Protein AF-Q5ARN6-F1 (afdb_monomer_lite)

pLDDT: mean 75.36, std 13.25, range [34.59, 94.38]

Radius of gyration: 20.95 Å; chains: 1; bounding box: 54×38×60 Å

InterPro domains:
  IPR001155 NADH:flavin oxidoreductase/NADH oxidase, N-terminal [PF00724] (21-91)
  IPR013785 Aldolase-type TIM barrel [G3DSA:3.20.20.70] (7-89)
  IPR013785 Aldolase-type TIM barrel [G3DSA:3.20.20.70] (90-198)
  IPR044152 NADPH dehydrogenase YqjM-like [PTHR43303] (7-91)

Foldseek 3Di:
DLDPDDPLAQQDVVSVHDQQPQEACPQDALDPSGHRHHHDDPVNVVVVVVVVVVVVVVCVVVVPPDDDDPCDLQPHNVLCPDPVRHDDDDDDAEDEFDDDNNHPVRVVVQDAAALSRLVVQLVVCVVCPNSHQTEYEHRDAQELCSVVVSVVSPHRYYDYDPRCVVPVCSVLSHCVRVVHDDDDDPVCCCVRVNPPPDD

Secondary structure (DSSP, 8-state):
------TT----GGGT--GGG--BSSS--SSTTS--PPBPPHHHHHHHHHHHHHHHHHHHHTT-S-------TTSHHHHTTSTTT-------SEEEE----S-HHHHTT----TTTTHHHHHHHHHHHTTSSEEEEES---S-SHHHHHHHHTT-SEEE--HHHHH-TTHHHHHHHHHT------HHHHHHHH-TT---

Sequence (199 aa):
MAPLLERTVTAEKANGGWPDKVYAPSALAYNQAYLVSPAMTVQQIRDFKQAFDDAALRSVKAGLDLVEIHAAHGYLLHQFLSPVSNSQADEVDFLDVSSGGIRAKQETSIKSGDGYRAPFALEIKRAVGNVLLVCMVGGVKKTGEIAERFLQQGLDVVMCGRWFQKNPGLVYQFADELGVKINMSTQYGRAFQGGRNRR

Structure (mmCIF, N/CA/C/O backbone):
data_AF-Q5ARN6-F1
#
_entry.id   AF-Q5ARN6-F1
#
loop_
_atom_site.group_PDB
_atom_site.id
_atom_site.type_symbol
_atom_site.label_atom_id
_atom_site.label_alt_id
_atom_site.label_comp_id
_atom_site.label_asym_id
_atom_site.label_entity_id
_atom_site.label_seq_id
_atom_site.pdbx_PDB_ins_code
_atom_site.Cartn_x
_atom_site.Cartn_y
_atom_site.Cartn_z
_atom_site.occupancy
_atom_site.B_iso_or_equiv
_atom_site.auth_seq_id
_atom_site.auth_comp_id
_atom_site.auth_asym_id
_atom_site.auth_atom_id
_atom_site.pdbx_PDB_model_num
ATOM 1 N N . MET A 1 1 ? 27.386 -14.036 7.716 1.00 34.59 1 MET A N 1
ATOM 2 C CA . MET A 1 1 ? 26.746 -12.703 7.736 1.00 34.59 1 MET A CA 1
ATOM 3 C C . MET A 1 1 ? 26.719 -12.188 6.311 1.00 34.59 1 MET A C 1
ATOM 5 O O . MET A 1 1 ? 27.791 -12.051 5.740 1.00 34.59 1 MET A O 1
ATOM 9 N N . ALA A 1 2 ? 25.545 -11.959 5.720 1.00 35.38 2 ALA A N 1
ATOM 10 C CA . ALA A 1 2 ? 25.479 -11.208 4.467 1.00 35.38 2 ALA A CA 1
ATOM 11 C C . ALA A 1 2 ? 25.860 -9.747 4.779 1.00 35.38 2 ALA A C 1
ATOM 13 O O . ALA A 1 2 ? 25.297 -9.191 5.728 1.00 35.38 2 ALA A O 1
ATOM 14 N N . PRO A 1 3 ? 26.840 -9.145 4.084 1.00 42.69 3 PRO A N 1
ATOM 15 C CA . PRO A 1 3 ? 27.222 -7.764 4.343 1.00 42.69 3 PRO A CA 1
ATOM 16 C C . PRO A 1 3 ? 26.031 -6.851 4.038 1.00 42.69 3 PRO A C 1
ATOM 18 O O . PRO A 1 3 ? 25.360 -7.012 3.018 1.00 42.69 3 PRO A O 1
ATOM 21 N N . LEU A 1 4 ? 25.753 -5.906 4.938 1.00 42.50 4 LEU A N 1
ATOM 22 C CA . LEU A 1 4 ? 24.806 -4.823 4.688 1.00 42.50 4 LEU A CA 1
ATOM 23 C C . LEU A 1 4 ? 25.392 -3.960 3.568 1.00 42.50 4 LEU A C 1
ATOM 25 O O . LEU A 1 4 ? 26.223 -3.090 3.815 1.00 42.50 4 LEU A O 1
ATOM 29 N N . LEU A 1 5 ? 25.010 -4.261 2.329 1.00 49.69 5 LEU A N 1
ATOM 30 C CA . LEU A 1 5 ? 25.335 -3.432 1.180 1.00 49.69 5 LEU A CA 1
ATOM 31 C C . LEU A 1 5 ? 24.747 -2.032 1.402 1.00 49.69 5 LEU A C 1
ATOM 33 O O . LEU A 1 5 ? 23.627 -1.883 1.900 1.00 49.69 5 LEU A O 1
ATOM 37 N N . GLU A 1 6 ? 25.510 -1.003 1.039 1.00 51.81 6 GLU A N 1
ATOM 38 C CA . GLU A 1 6 ? 24.995 0.361 0.956 1.00 51.81 6 GLU A CA 1
ATOM 39 C C . GLU A 1 6 ? 23.743 0.360 0.057 1.00 51.81 6 GLU A C 1
ATOM 41 O O . GLU A 1 6 ? 23.675 -0.402 -0.910 1.00 51.81 6 GLU A O 1
ATOM 46 N N . ARG A 1 7 ? 22.744 1.209 0.344 1.00 51.75 7 ARG A N 1
ATOM 47 C CA . ARG A 1 7 ? 21.443 1.279 -0.373 1.00 51.75 7 ARG A CA 1
ATOM 48 C C . ARG A 1 7 ? 21.547 1.492 -1.898 1.00 51.75 7 ARG A C 1
ATOM 50 O O . ARG A 1 7 ? 20.535 1.488 -2.596 1.00 51.75 7 ARG A O 1
ATOM 57 N N . THR A 1 8 ? 22.754 1.727 -2.387 1.00 55.34 8 THR A N 1
ATOM 58 C CA . THR A 1 8 ? 23.154 2.061 -3.752 1.00 55.34 8 THR A CA 1
ATOM 59 C C . THR A 1 8 ? 23.878 0.931 -4.483 1.00 55.34 8 THR A C 1
ATOM 61 O O . THR A 1 8 ? 24.096 1.062 -5.683 1.00 55.34 8 THR A O 1
ATOM 64 N N . VAL A 1 9 ? 24.241 -0.170 -3.815 1.00 62.97 9 VAL A N 1
ATOM 65 C CA . VAL A 1 9 ? 25.017 -1.251 -4.443 1.00 62.97 9 VAL A CA 1
ATOM 66 C C . VAL A 1 9 ? 24.081 -2.316 -5.005 1.00 62.97 9 VAL A C 1
ATOM 68 O O . VAL A 1 9 ? 23.303 -2.934 -4.278 1.00 62.97 9 VAL A O 1
ATOM 71 N N . THR A 1 10 ? 24.172 -2.555 -6.314 1.00 68.94 10 THR A N 1
ATOM 72 C CA . THR A 1 10 ? 23.456 -3.661 -6.960 1.00 68.94 10 THR A CA 1
ATOM 73 C C . THR A 1 10 ? 24.137 -4.982 -6.599 1.00 68.94 10 THR A C 1
ATOM 75 O O . THR A 1 10 ? 25.360 -5.091 -6.655 1.00 68.94 10 THR A O 1
ATOM 78 N N . ALA A 1 11 ? 23.363 -6.005 -6.233 1.00 73.12 11 ALA A N 1
ATOM 79 C CA . ALA A 1 11 ? 23.923 -7.321 -5.948 1.00 73.12 11 ALA A CA 1
ATOM 80 C C . ALA A 1 11 ? 24.453 -7.968 -7.241 1.00 73.12 11 ALA A C 1
ATOM 82 O O . ALA A 1 11 ? 23.688 -8.389 -8.110 1.00 73.12 11 ALA A O 1
ATOM 83 N N . GLU A 1 12 ? 25.774 -8.051 -7.362 1.00 77.50 12 GLU A N 1
ATOM 84 C CA . GLU A 1 12 ? 26.444 -8.770 -8.446 1.00 77.50 12 GLU A CA 1
ATOM 85 C C . GLU A 1 12 ? 26.390 -10.291 -8.241 1.00 77.50 12 GLU A C 1
ATOM 87 O O . GLU A 1 12 ? 26.148 -10.779 -7.132 1.00 77.50 12 GLU A O 1
ATOM 92 N N . LYS A 1 13 ? 26.688 -11.063 -9.297 1.00 81.25 13 LYS A N 1
ATOM 93 C CA . LYS A 1 13 ? 26.747 -12.537 -9.229 1.00 81.25 13 LYS A CA 1
ATOM 94 C C . LYS A 1 13 ? 27.680 -13.042 -8.127 1.00 81.25 13 LYS A C 1
ATOM 96 O O . LYS A 1 13 ? 27.337 -14.000 -7.442 1.00 81.25 13 LYS A O 1
ATOM 101 N N . ALA A 1 14 ? 28.821 -12.376 -7.930 1.00 79.94 14 ALA A N 1
ATOM 102 C CA . ALA A 1 14 ? 29.794 -12.714 -6.888 1.00 79.94 14 ALA A CA 1
ATOM 103 C C . ALA A 1 14 ? 29.202 -12.643 -5.466 1.00 79.94 14 ALA A C 1
ATOM 105 O O . ALA A 1 14 ? 29.664 -13.341 -4.570 1.00 79.94 14 ALA A O 1
ATOM 106 N N . ASN A 1 15 ? 28.137 -11.855 -5.285 1.00 78.19 15 ASN A N 1
ATOM 107 C CA . ASN A 1 15 ? 27.431 -11.663 -4.020 1.00 78.19 15 ASN A CA 1
ATOM 108 C C . ASN A 1 15 ? 26.081 -12.407 -3.980 1.00 78.19 15 ASN A C 1
ATOM 110 O O . ASN A 1 15 ? 25.219 -12.080 -3.168 1.00 78.19 15 ASN A O 1
ATOM 114 N N . GLY A 1 16 ? 25.866 -13.381 -4.873 1.00 79.31 16 GLY A N 1
ATOM 115 C CA . GLY A 1 16 ? 24.619 -14.150 -4.968 1.00 79.31 16 GLY A CA 1
ATOM 116 C C . GLY A 1 16 ? 23.460 -13.413 -5.651 1.00 79.31 16 GLY A C 1
ATOM 117 O O . GLY A 1 16 ? 22.344 -13.929 -5.671 1.00 79.31 16 GLY A O 1
ATOM 118 N N . GLY A 1 17 ? 23.706 -12.229 -6.220 1.00 79.00 17 GLY A N 1
ATOM 119 C CA . GLY A 1 17 ? 22.717 -11.473 -6.984 1.00 79.00 17 GLY A CA 1
ATOM 120 C C . GLY A 1 17 ? 22.500 -12.028 -8.391 1.00 79.00 17 GLY A C 1
ATOM 121 O O . GLY A 1 17 ? 23.318 -12.786 -8.917 1.00 79.00 17 GLY A O 1
ATOM 122 N N . TRP A 1 18 ? 21.367 -11.684 -9.008 1.00 82.75 18 TRP A N 1
ATOM 123 C CA . TRP A 1 18 ? 20.944 -12.237 -10.304 1.00 82.75 18 TRP A CA 1
ATOM 124 C C . TRP A 1 18 ? 20.829 -11.147 -11.383 1.00 82.75 18 TRP A C 1
ATOM 126 O O . TRP A 1 18 ? 19.759 -10.989 -11.969 1.00 82.75 18 TRP A O 1
ATOM 136 N N . PRO A 1 19 ? 21.898 -10.383 -11.667 1.00 79.25 19 PRO A N 1
ATOM 137 C CA . PRO A 1 19 ? 21.818 -9.173 -12.490 1.00 79.25 19 PRO A CA 1
ATOM 138 C C . PRO A 1 19 ? 21.282 -9.418 -13.911 1.00 79.25 19 PRO A C 1
ATOM 140 O O . PRO A 1 19 ? 20.568 -8.577 -14.442 1.00 79.25 19 PRO A O 1
ATOM 143 N N . ASP A 1 20 ? 21.527 -10.599 -14.486 1.00 80.88 20 ASP A N 1
ATOM 144 C CA . ASP A 1 20 ? 21.055 -10.955 -15.836 1.00 80.88 20 ASP A CA 1
ATOM 145 C C . ASP A 1 20 ? 19.601 -11.467 -15.865 1.00 80.88 20 ASP A C 1
ATOM 147 O O . ASP A 1 20 ? 19.066 -11.777 -16.930 1.00 80.88 20 ASP A O 1
ATOM 151 N N . LYS A 1 21 ? 18.971 -11.618 -14.693 1.00 82.19 21 LYS A N 1
ATOM 152 C CA . LYS A 1 21 ? 17.582 -12.078 -14.524 1.00 82.19 21 LYS A CA 1
ATOM 153 C C . LYS A 1 21 ? 16.688 -11.011 -13.888 1.00 82.19 21 LYS A C 1
ATOM 155 O O . LYS A 1 21 ? 15.578 -11.316 -13.458 1.00 82.19 21 LYS A O 1
ATOM 160 N N . VAL A 1 22 ? 17.173 -9.774 -13.814 1.00 84.44 22 VAL A N 1
ATOM 161 C CA . VAL A 1 22 ? 16.368 -8.605 -13.462 1.00 84.44 22 VAL A CA 1
ATOM 162 C C . VAL A 1 22 ? 15.990 -7.924 -14.765 1.00 84.44 22 VAL A C 1
ATOM 164 O O . VAL A 1 22 ? 16.857 -7.401 -15.455 1.00 84.44 22 VAL A O 1
ATOM 167 N N . TYR A 1 23 ? 14.711 -7.967 -15.121 1.00 83.31 23 TYR A N 1
ATOM 168 C CA . TYR A 1 23 ? 14.224 -7.423 -16.385 1.00 83.31 23 TYR A CA 1
ATOM 169 C C . TYR A 1 23 ? 13.490 -6.094 -16.194 1.00 83.31 23 TYR A C 1
ATOM 171 O O . TYR A 1 23 ? 12.945 -5.818 -15.125 1.00 83.31 23 TYR A O 1
ATOM 179 N N . ALA A 1 24 ? 13.450 -5.300 -17.261 1.00 78.50 24 ALA A N 1
ATOM 180 C CA . ALA A 1 24 ? 12.711 -4.044 -17.354 1.00 78.50 24 ALA A CA 1
ATOM 181 C C . ALA A 1 24 ? 11.979 -3.955 -18.712 1.00 78.50 24 ALA A C 1
ATOM 183 O O . ALA A 1 24 ? 12.302 -4.712 -19.629 1.00 78.50 24 ALA A O 1
ATOM 184 N N . PRO A 1 25 ? 11.027 -3.027 -18.916 1.00 68.56 25 PRO A N 1
ATOM 185 C CA . PRO A 1 25 ? 10.422 -2.789 -20.230 1.00 68.56 25 PRO A CA 1
ATOM 186 C C . PRO A 1 25 ? 11.425 -2.261 -21.263 1.00 68.56 25 PRO A C 1
ATOM 188 O O . PRO A 1 25 ? 11.206 -2.362 -22.465 1.00 68.56 25 PRO A O 1
ATOM 191 N N . SER A 1 26 ? 12.524 -1.657 -20.810 1.00 74.75 26 SER A N 1
ATOM 192 C CA . SER A 1 26 ? 13.570 -1.080 -21.656 1.00 74.75 26 SER A CA 1
ATOM 193 C C . SER A 1 26 ? 14.928 -1.173 -20.969 1.00 74.75 26 SER A C 1
ATOM 195 O O . SER A 1 26 ? 15.006 -1.123 -19.743 1.00 74.75 26 SER A O 1
ATOM 197 N N . ALA A 1 27 ? 16.002 -1.249 -21.758 1.00 82.12 27 ALA A N 1
ATOM 198 C CA . ALA A 1 27 ? 17.379 -1.332 -21.266 1.00 82.12 27 ALA A CA 1
ATOM 199 C C . ALA A 1 27 ? 17.908 0.033 -20.787 1.00 82.12 27 ALA A C 1
ATOM 201 O O . ALA A 1 27 ? 18.850 0.594 -21.345 1.00 82.12 27 ALA A O 1
ATOM 202 N N . LEU A 1 28 ? 17.272 0.592 -19.755 1.00 74.94 28 LEU A N 1
ATOM 203 C CA . LEU A 1 28 ? 17.630 1.869 -19.143 1.00 74.94 28 LEU A CA 1
ATOM 204 C C . LEU A 1 28 ? 17.895 1.673 -17.650 1.00 74.94 28 LEU A C 1
ATOM 206 O O . LEU A 1 28 ? 17.064 1.131 -16.928 1.00 74.94 28 LEU A O 1
ATOM 210 N N . ALA A 1 29 ? 19.043 2.153 -17.171 1.00 78.62 29 ALA A N 1
ATOM 211 C CA . ALA A 1 29 ? 19.357 2.136 -15.746 1.00 78.62 29 ALA A CA 1
ATOM 212 C C . ALA A 1 29 ? 18.556 3.197 -14.966 1.00 78.62 29 ALA A C 1
ATOM 214 O O . ALA A 1 29 ? 18.301 4.301 -15.462 1.00 78.62 29 ALA A O 1
ATOM 215 N N . TYR A 1 30 ? 18.231 2.883 -13.707 1.00 71.56 30 TYR A N 1
ATOM 216 C CA . TYR A 1 30 ? 17.578 3.801 -12.761 1.00 71.56 30 TYR A CA 1
ATOM 217 C C . TYR A 1 30 ? 18.414 5.073 -12.512 1.00 71.56 30 TYR A C 1
ATOM 219 O O . TYR A 1 30 ? 17.894 6.194 -12.513 1.00 71.56 30 TYR A O 1
ATOM 227 N N . ASN A 1 31 ? 19.726 4.901 -12.322 1.00 76.19 31 ASN A N 1
ATOM 228 C CA . ASN A 1 31 ? 20.742 5.952 -12.243 1.00 76.19 31 ASN A CA 1
ATOM 229 C C . ASN A 1 31 ? 22.132 5.365 -12.597 1.00 76.19 31 ASN A C 1
ATOM 231 O O . ASN A 1 31 ? 22.227 4.193 -12.948 1.00 76.19 31 ASN A O 1
ATOM 235 N N . GLN A 1 32 ? 23.204 6.161 -12.500 1.00 76.81 32 GLN A N 1
ATOM 236 C CA . GLN A 1 32 ? 24.570 5.744 -12.871 1.00 76.81 32 GLN A CA 1
ATOM 237 C C . GLN A 1 32 ? 25.175 4.634 -11.989 1.00 76.81 32 GLN A C 1
ATOM 239 O O . GLN A 1 32 ? 26.113 3.976 -12.420 1.00 76.81 32 GLN A O 1
ATOM 244 N N . ALA A 1 33 ? 24.661 4.429 -10.775 1.00 75.12 33 ALA A N 1
ATOM 245 C CA . ALA A 1 33 ? 25.126 3.403 -9.840 1.00 75.12 33 ALA A CA 1
ATOM 246 C C . ALA A 1 33 ? 24.393 2.054 -9.996 1.00 75.12 33 ALA A C 1
ATOM 248 O O . ALA A 1 33 ? 24.775 1.071 -9.365 1.00 75.12 33 ALA A O 1
ATOM 249 N N . TYR A 1 34 ? 23.331 1.995 -10.808 1.00 73.75 34 TYR A N 1
ATOM 250 C CA . TYR A 1 34 ? 22.529 0.786 -11.013 1.00 73.75 34 TYR A CA 1
ATOM 251 C C . TYR A 1 34 ? 22.892 0.103 -12.331 1.00 73.75 34 TYR A C 1
ATOM 253 O O . TYR A 1 34 ? 23.174 0.763 -13.332 1.00 73.75 34 TYR A O 1
ATOM 261 N N . LEU A 1 35 ? 22.823 -1.230 -12.344 1.00 79.00 35 LEU A N 1
ATOM 262 C CA . LEU A 1 35 ? 23.001 -2.006 -13.570 1.00 79.00 35 LEU A CA 1
ATOM 263 C C . LEU A 1 35 ? 21.858 -1.748 -14.561 1.00 79.00 35 LEU A C 1
ATOM 265 O O . LEU A 1 35 ? 20.702 -1.542 -14.179 1.00 79.00 35 LEU A O 1
ATOM 269 N N . VAL A 1 36 ? 22.184 -1.801 -15.852 1.00 80.19 36 VAL A N 1
ATOM 270 C CA . VAL A 1 36 ? 21.188 -1.770 -16.927 1.00 80.19 36 VAL A CA 1
ATOM 271 C C . VAL A 1 36 ? 20.499 -3.133 -16.980 1.00 80.19 36 VAL A C 1
ATOM 273 O O . VAL A 1 36 ? 21.123 -4.135 -17.317 1.00 80.19 36 VAL A O 1
ATOM 276 N N . SER A 1 37 ? 19.212 -3.167 -16.641 1.00 81.19 37 SER A N 1
ATOM 277 C CA . SER A 1 37 ? 18.391 -4.380 -16.732 1.00 81.19 37 SER A CA 1
ATOM 278 C C . SER A 1 37 ? 18.048 -4.688 -18.195 1.00 81.19 37 SER A C 1
ATOM 280 O O . SER A 1 37 ? 17.659 -3.765 -18.915 1.00 81.19 37 SER A O 1
ATOM 282 N N . PRO A 1 38 ? 18.159 -5.944 -18.666 1.00 82.94 38 PRO A N 1
ATOM 283 C CA . PRO A 1 38 ? 17.734 -6.305 -20.013 1.00 82.94 38 PRO A CA 1
ATOM 284 C C . PRO A 1 38 ? 16.247 -6.020 -20.255 1.00 82.94 38 PRO A C 1
ATOM 286 O O . PRO A 1 38 ? 15.407 -6.220 -19.371 1.00 82.94 38 PRO A O 1
ATOM 289 N N . ALA A 1 39 ? 15.923 -5.588 -21.476 1.00 81.31 39 ALA A N 1
ATOM 290 C CA . ALA A 1 39 ? 14.539 -5.418 -21.904 1.00 81.31 39 ALA A CA 1
ATOM 291 C C . ALA A 1 39 ? 13.831 -6.782 -22.003 1.00 81.31 39 ALA A C 1
ATOM 293 O O . ALA A 1 39 ? 14.409 -7.747 -22.509 1.00 81.31 39 ALA A O 1
ATOM 294 N N . MET A 1 40 ? 12.585 -6.863 -21.537 1.00 79.19 40 MET A N 1
ATOM 295 C CA . MET A 1 40 ? 11.784 -8.085 -21.636 1.00 79.19 40 MET A CA 1
ATOM 296 C C . MET A 1 40 ? 11.409 -8.409 -23.084 1.00 79.19 40 MET A C 1
ATOM 298 O O . MET A 1 40 ? 11.001 -7.545 -23.857 1.00 79.19 40 MET A O 1
ATOM 302 N N . THR A 1 41 ? 11.461 -9.693 -23.427 1.00 85.75 41 THR A N 1
ATOM 303 C CA . THR A 1 41 ? 10.831 -10.239 -24.633 1.00 85.75 41 THR A CA 1
ATOM 304 C C . THR A 1 41 ? 9.323 -10.408 -24.436 1.00 85.75 41 THR A C 1
ATOM 306 O O . THR A 1 41 ? 8.831 -10.524 -23.312 1.00 85.75 41 THR A O 1
ATOM 309 N N . VAL A 1 42 ? 8.572 -10.514 -25.538 1.00 78.88 42 VAL A N 1
ATOM 310 C CA . VAL A 1 42 ? 7.124 -10.795 -25.495 1.00 78.88 42 VAL A CA 1
ATOM 311 C C . VAL A 1 42 ? 6.819 -12.097 -24.748 1.00 78.88 42 VAL A C 1
ATOM 313 O O . VAL A 1 42 ? 5.843 -12.154 -24.003 1.00 78.88 42 VAL A O 1
ATOM 316 N N . GLN A 1 43 ? 7.652 -13.131 -24.909 1.00 79.94 43 GLN A N 1
ATOM 317 C CA . GLN A 1 43 ? 7.460 -14.394 -24.196 1.00 79.94 43 GLN A CA 1
ATOM 318 C C . GLN A 1 43 ? 7.636 -14.212 -22.685 1.00 79.94 43 GLN A C 1
ATOM 320 O O . GLN A 1 43 ? 6.776 -14.636 -21.926 1.00 79.94 43 GLN A O 1
ATOM 325 N N . GLN A 1 44 ? 8.662 -13.481 -22.245 1.00 80.00 44 GLN A N 1
ATOM 326 C CA . GLN A 1 44 ? 8.864 -13.193 -20.820 1.00 80.00 44 GLN A CA 1
ATOM 327 C C . GLN A 1 44 ? 7.724 -12.367 -20.217 1.00 80.00 44 GLN A C 1
ATOM 329 O O . GLN A 1 44 ? 7.396 -12.547 -19.049 1.00 80.00 44 GLN A O 1
ATOM 334 N N . ILE A 1 45 ? 7.098 -11.476 -20.994 1.00 75.75 45 ILE A N 1
ATOM 335 C CA . ILE A 1 45 ? 5.898 -10.751 -20.548 1.00 75.75 45 ILE A CA 1
ATOM 336 C C . ILE A 1 45 ? 4.730 -11.726 -20.341 1.00 75.75 45 ILE A C 1
ATOM 338 O O . ILE A 1 45 ? 4.007 -11.607 -19.354 1.00 75.75 45 ILE A O 1
ATOM 342 N N . ARG A 1 46 ? 4.546 -12.709 -21.234 1.00 75.81 46 ARG A N 1
ATOM 343 C CA . ARG A 1 46 ? 3.517 -13.753 -21.072 1.00 75.81 46 ARG A CA 1
ATOM 344 C C . ARG A 1 46 ? 3.795 -14.635 -19.857 1.00 75.81 46 ARG A C 1
ATOM 346 O O . ARG A 1 46 ? 2.890 -14.850 -19.059 1.00 75.81 46 ARG A O 1
ATOM 353 N N . ASP A 1 47 ? 5.038 -15.070 -19.683 1.00 80.44 47 ASP A N 1
ATOM 354 C CA . ASP A 1 47 ? 5.447 -15.892 -18.540 1.00 80.44 47 ASP A CA 1
ATOM 355 C C . ASP A 1 47 ? 5.262 -15.128 -17.218 1.00 80.44 47 ASP A C 1
ATOM 357 O O . ASP A 1 47 ? 4.827 -15.691 -16.216 1.00 80.44 47 ASP A O 1
ATOM 361 N N . PHE A 1 48 ? 5.529 -13.818 -17.222 1.00 82.12 48 PHE A N 1
ATOM 362 C CA . PHE A 1 48 ? 5.285 -12.939 -16.082 1.00 82.12 48 PHE A CA 1
ATOM 363 C C . PHE A 1 48 ? 3.795 -12.822 -15.738 1.00 82.12 48 PHE A C 1
ATOM 365 O O . PHE A 1 48 ? 3.442 -12.927 -14.566 1.00 82.12 48 PHE A O 1
ATOM 372 N N . LYS A 1 49 ? 2.917 -12.659 -16.740 1.00 78.19 49 LYS A N 1
ATOM 373 C CA . LYS A 1 49 ? 1.458 -12.678 -16.531 1.00 78.19 49 LYS A CA 1
ATOM 374 C C . LYS A 1 49 ? 1.009 -13.998 -15.899 1.00 78.19 49 LYS A C 1
ATOM 376 O O . LYS A 1 49 ? 0.357 -13.976 -14.862 1.00 78.19 49 LYS A O 1
ATOM 381 N N . GLN A 1 50 ? 1.466 -15.130 -16.438 1.00 79.75 50 GLN A N 1
ATOM 382 C CA . GLN A 1 50 ? 1.155 -16.447 -15.874 1.00 79.75 50 GLN A CA 1
ATOM 383 C C . GLN A 1 50 ? 1.650 -16.591 -14.426 1.00 79.75 50 GLN A C 1
ATOM 385 O O . GLN A 1 50 ? 0.968 -17.172 -13.587 1.00 79.75 50 GLN A O 1
ATOM 390 N N . ALA A 1 51 ? 2.820 -16.034 -14.099 1.00 81.50 51 ALA A N 1
ATOM 391 C CA . ALA A 1 51 ? 3.338 -16.065 -12.735 1.00 81.50 51 ALA A CA 1
ATOM 392 C C . ALA A 1 51 ? 2.461 -15.269 -11.747 1.00 81.50 51 ALA A C 1
ATOM 394 O O . ALA A 1 51 ? 2.344 -15.674 -10.587 1.00 81.50 51 ALA A O 1
ATOM 395 N N . PHE A 1 52 ? 1.843 -14.169 -12.193 1.00 81.62 52 PHE A N 1
ATOM 396 C CA . PHE A 1 52 ? 0.857 -13.419 -11.408 1.00 81.62 52 PHE A CA 1
ATOM 397 C C . PHE A 1 52 ? -0.429 -14.222 -11.204 1.00 81.62 52 PHE A C 1
ATOM 399 O O . PHE A 1 52 ? -0.893 -14.318 -10.067 1.00 81.62 52 PHE A O 1
ATOM 406 N N . ASP A 1 53 ? -0.943 -14.859 -12.257 1.00 77.88 53 ASP A N 1
ATOM 407 C CA . ASP A 1 53 ? -2.134 -15.714 -12.176 1.00 77.88 53 ASP A CA 1
ATOM 408 C C . ASP A 1 53 ? -1.919 -16.869 -11.189 1.00 77.88 53 ASP A C 1
ATOM 410 O O . ASP A 1 53 ? -2.713 -17.093 -10.270 1.00 77.88 53 ASP A O 1
ATOM 414 N N . ASP A 1 54 ? -0.786 -17.563 -11.305 1.00 85.44 54 ASP A N 1
ATOM 415 C CA . ASP A 1 54 ? -0.424 -18.652 -10.405 1.00 85.44 54 ASP A CA 1
ATOM 416 C C . ASP A 1 54 ? -0.277 -18.172 -8.952 1.00 85.44 54 ASP A C 1
ATOM 418 O O . ASP A 1 54 ? -0.645 -18.889 -8.016 1.00 85.44 54 ASP A O 1
ATOM 422 N N . ALA A 1 55 ? 0.279 -16.974 -8.737 1.00 82.19 55 ALA A N 1
ATOM 423 C CA . ALA A 1 55 ? 0.416 -16.386 -7.409 1.00 82.19 55 ALA A CA 1
ATOM 424 C C . ALA A 1 55 ? -0.948 -16.021 -6.811 1.00 82.19 55 ALA A C 1
ATOM 426 O O . ALA A 1 55 ? -1.201 -16.364 -5.658 1.00 82.19 55 ALA A O 1
ATOM 427 N N . ALA A 1 56 ? -1.848 -15.416 -7.591 1.00 76.25 56 ALA A N 1
ATOM 428 C CA . ALA A 1 56 ? -3.211 -15.115 -7.161 1.00 76.25 56 ALA A CA 1
ATOM 429 C C . ALA A 1 56 ? -3.969 -16.395 -6.771 1.00 76.25 56 ALA A C 1
ATOM 431 O O . ALA A 1 56 ? -4.564 -16.463 -5.695 1.00 76.25 56 ALA A O 1
ATOM 432 N N . LEU A 1 57 ? -3.859 -17.461 -7.573 1.00 83.25 57 LEU A N 1
ATOM 433 C CA . LEU A 1 57 ? -4.447 -18.765 -7.250 1.00 83.25 57 LEU A CA 1
ATOM 434 C C . LEU A 1 57 ? -3.883 -19.359 -5.950 1.00 83.25 57 LEU A C 1
ATOM 436 O O . LEU A 1 57 ? -4.627 -19.960 -5.172 1.00 83.25 57 LEU A O 1
ATOM 440 N N . ARG A 1 58 ? -2.578 -19.205 -5.689 1.00 89.06 58 ARG A N 1
ATOM 441 C CA . ARG A 1 58 ? -1.971 -19.621 -4.411 1.00 89.06 58 ARG A CA 1
ATOM 442 C C . ARG A 1 58 ? -2.486 -18.780 -3.245 1.00 89.06 58 ARG A C 1
ATOM 444 O O . ARG A 1 58 ? -2.757 -19.355 -2.196 1.00 89.06 58 ARG A O 1
ATOM 451 N N . SER A 1 59 ? -2.667 -17.474 -3.428 1.00 77.50 59 SER A N 1
ATOM 452 C CA . SER A 1 59 ? -3.221 -16.578 -2.407 1.00 77.50 59 SER A CA 1
ATOM 453 C C . SER A 1 59 ? -4.647 -16.964 -2.016 1.00 77.50 59 SER A C 1
ATOM 455 O O . SER A 1 59 ? -4.942 -17.081 -0.829 1.00 77.50 59 SER A O 1
ATOM 457 N N . VAL A 1 60 ? -5.497 -17.274 -3.000 1.00 80.44 60 VAL A N 1
ATOM 458 C CA . VAL A 1 60 ? -6.861 -17.775 -2.758 1.00 80.44 60 VAL A CA 1
ATOM 459 C C . VAL A 1 60 ? -6.828 -19.108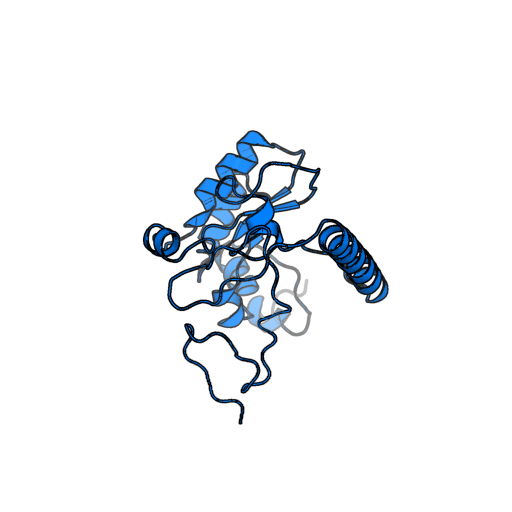 -2.010 1.00 80.44 60 VAL A C 1
ATOM 461 O O . VAL A 1 60 ? -7.521 -19.276 -1.010 1.00 80.44 60 VAL A O 1
ATOM 464 N N . LYS A 1 61 ? -5.975 -20.054 -2.432 1.00 85.44 61 LYS A N 1
ATOM 465 C CA . LYS A 1 61 ? -5.802 -21.341 -1.728 1.00 85.44 61 LYS A CA 1
ATOM 466 C C . LYS A 1 61 ? -5.287 -21.175 -0.296 1.00 85.44 61 LYS A C 1
ATOM 468 O O . LYS A 1 61 ? -5.593 -22.010 0.549 1.00 85.44 61 LYS A O 1
ATOM 473 N N . ALA A 1 62 ? -4.509 -20.129 -0.030 1.00 83.81 62 ALA A N 1
ATOM 474 C CA . ALA A 1 62 ? -4.019 -19.789 1.302 1.00 83.81 62 ALA A CA 1
ATOM 475 C C . ALA A 1 62 ? -5.072 -19.082 2.178 1.00 83.81 62 ALA A C 1
ATOM 477 O O . ALA A 1 62 ? -4.806 -18.855 3.356 1.00 83.81 62 ALA A O 1
ATOM 478 N N . GLY A 1 63 ? -6.251 -18.756 1.632 1.00 81.75 63 GLY A N 1
ATOM 479 C CA . GLY A 1 63 ? -7.332 -18.086 2.354 1.00 81.75 63 GLY A CA 1
ATOM 480 C C . GLY A 1 63 ? -7.117 -16.584 2.544 1.00 81.75 63 GLY A C 1
ATOM 481 O O . GLY A 1 63 ? -7.610 -16.031 3.520 1.00 81.75 63 GLY A O 1
ATOM 482 N N . LEU A 1 64 ? -6.350 -15.927 1.665 1.00 75.94 64 LEU A N 1
ATOM 483 C CA . LEU A 1 64 ? -6.213 -14.469 1.679 1.00 75.94 64 LEU A CA 1
ATOM 484 C C . LEU A 1 64 ? -7.475 -13.808 1.106 1.00 75.94 64 LEU A C 1
ATOM 486 O O . LEU A 1 64 ? -7.907 -14.153 0.008 1.00 75.94 64 LEU A O 1
ATOM 490 N N . ASP A 1 65 ? -8.010 -12.818 1.821 1.00 73.12 65 ASP A N 1
ATOM 491 C CA . ASP A 1 65 ? -9.228 -12.089 1.430 1.00 73.12 65 ASP A CA 1
ATOM 492 C C . ASP A 1 65 ? -8.972 -10.947 0.428 1.00 73.12 65 ASP A C 1
ATOM 494 O O . ASP A 1 65 ? -9.909 -10.399 -0.150 1.00 73.12 65 ASP A O 1
ATOM 498 N N . LEU A 1 66 ? -7.707 -10.560 0.228 1.00 76.56 66 LEU A N 1
ATOM 499 C CA . LEU A 1 66 ? -7.316 -9.455 -0.645 1.00 76.56 66 LEU A CA 1
ATOM 500 C C . LEU A 1 66 ? -5.992 -9.750 -1.354 1.00 76.56 66 LEU A C 1
ATOM 502 O O . LEU A 1 66 ? -5.036 -10.240 -0.747 1.00 76.56 66 LEU A O 1
ATOM 506 N N . VAL A 1 67 ? -5.932 -9.400 -2.640 1.00 70.94 67 VAL A N 1
ATOM 507 C CA . VAL A 1 67 ? -4.715 -9.407 -3.456 1.00 70.94 67 VAL A CA 1
ATOM 508 C C . VAL A 1 67 ? -4.474 -7.989 -3.958 1.00 70.94 67 VAL A C 1
ATOM 510 O O . VAL A 1 67 ? -5.320 -7.416 -4.635 1.00 70.94 67 VAL A O 1
ATOM 513 N N . GLU A 1 68 ? -3.312 -7.427 -3.635 1.00 76.44 68 GLU A N 1
ATOM 514 C CA . GLU A 1 68 ? -2.876 -6.130 -4.153 1.00 76.44 68 GLU A CA 1
ATOM 515 C C . GLU A 1 68 ? -1.870 -6.347 -5.290 1.00 76.44 68 GLU A C 1
ATOM 517 O O . GLU A 1 68 ? -0.840 -7.005 -5.111 1.00 76.44 68 GLU A O 1
ATOM 522 N N . ILE A 1 69 ? -2.153 -5.788 -6.469 1.00 74.88 69 ILE A N 1
ATOM 523 C CA . ILE A 1 69 ? -1.207 -5.782 -7.589 1.00 74.88 69 ILE A CA 1
ATOM 524 C C . ILE A 1 69 ? -0.266 -4.593 -7.417 1.00 74.88 69 ILE A C 1
ATOM 526 O O . ILE A 1 69 ? -0.657 -3.435 -7.565 1.00 74.88 69 ILE A O 1
ATOM 530 N N . HIS A 1 70 ? 1.007 -4.873 -7.140 1.00 79.12 70 HIS A N 1
ATOM 531 C CA . HIS A 1 70 ? 1.973 -3.809 -6.907 1.00 79.12 70 HIS A CA 1
ATOM 532 C C . HIS A 1 70 ? 2.458 -3.147 -8.211 1.00 79.12 70 HIS A C 1
ATOM 534 O O . HIS A 1 70 ? 3.442 -3.576 -8.818 1.00 79.12 70 HIS A O 1
ATOM 540 N N . ALA A 1 71 ? 1.792 -2.064 -8.621 1.00 73.56 71 ALA A N 1
ATOM 541 C CA . ALA A 1 71 ? 2.121 -1.272 -9.813 1.00 73.56 71 ALA A CA 1
ATOM 542 C C . ALA A 1 71 ? 2.783 0.087 -9.507 1.00 73.56 71 ALA A C 1
ATOM 544 O O . ALA A 1 71 ? 2.684 1.030 -10.291 1.00 73.56 71 ALA A O 1
ATOM 545 N N . ALA A 1 72 ? 3.489 0.190 -8.376 1.00 70.62 72 ALA A N 1
ATOM 546 C CA . ALA A 1 72 ? 4.084 1.432 -7.880 1.00 70.62 72 ALA A CA 1
ATOM 547 C C . ALA A 1 72 ? 5.604 1.326 -7.615 1.00 70.62 72 ALA A C 1
ATOM 549 O O . ALA A 1 72 ? 6.263 0.346 -7.960 1.00 70.62 72 ALA A O 1
ATOM 550 N N . HIS A 1 73 ? 6.186 2.386 -7.041 1.00 74.00 73 HIS A N 1
ATOM 551 C CA . HIS A 1 73 ? 7.576 2.473 -6.546 1.00 74.00 73 HIS A CA 1
ATOM 552 C C . HIS A 1 73 ? 8.701 2.188 -7.557 1.00 74.00 73 HIS A C 1
ATOM 554 O O . HIS A 1 73 ? 9.857 2.072 -7.169 1.00 74.00 73 HIS A O 1
ATOM 560 N N . GLY A 1 74 ? 8.385 2.124 -8.850 1.00 63.84 74 GLY A N 1
ATOM 561 C CA . GLY A 1 74 ? 9.373 1.922 -9.916 1.00 63.84 74 GLY A CA 1
ATOM 562 C C . GLY A 1 74 ? 9.667 0.452 -10.190 1.00 63.84 74 GLY A C 1
ATOM 563 O O . GLY A 1 74 ? 10.567 0.149 -10.971 1.00 63.84 74 GLY A O 1
ATOM 564 N N . TYR A 1 75 ? 8.896 -0.454 -9.582 1.00 77.12 75 TYR A N 1
ATOM 565 C CA . TYR A 1 75 ? 8.898 -1.868 -9.929 1.00 77.12 75 TYR A CA 1
ATOM 566 C C . TYR A 1 75 ? 8.255 -2.105 -11.300 1.00 77.12 75 TYR A C 1
ATOM 568 O O . TYR A 1 75 ? 7.714 -1.191 -11.923 1.00 77.12 75 TYR A O 1
ATOM 576 N N . LEU A 1 76 ? 8.339 -3.343 -11.784 1.00 72.38 76 LEU A N 1
ATOM 577 C CA . LEU A 1 76 ? 8.120 -3.695 -13.185 1.00 72.38 76 LEU A CA 1
ATOM 578 C C . LEU A 1 76 ? 6.809 -3.147 -13.778 1.00 72.38 76 LEU A C 1
ATOM 580 O O . LEU A 1 76 ? 6.843 -2.492 -14.815 1.00 72.38 76 LEU A O 1
ATOM 584 N N . LEU A 1 77 ? 5.673 -3.330 -13.098 1.00 69.31 77 LEU A N 1
ATOM 585 C CA . LEU A 1 77 ? 4.378 -2.824 -13.569 1.00 69.31 77 LEU A CA 1
ATOM 586 C C . LEU A 1 77 ? 4.318 -1.285 -13.612 1.00 69.31 77 LEU A C 1
ATOM 588 O O . LEU A 1 77 ? 3.788 -0.732 -14.568 1.00 69.31 77 LEU A O 1
ATOM 592 N N . HIS A 1 78 ? 4.945 -0.577 -12.663 1.00 65.44 78 HIS A N 1
ATOM 593 C CA . HIS A 1 78 ? 5.037 0.892 -12.700 1.00 65.44 78 HIS A CA 1
ATOM 594 C C . HIS A 1 78 ? 5.834 1.383 -13.919 1.00 65.44 78 HIS A C 1
ATOM 596 O O . HIS A 1 78 ? 5.504 2.410 -14.514 1.00 65.44 78 HIS A O 1
ATOM 602 N N . GLN A 1 79 ? 6.865 0.633 -14.327 1.00 63.09 79 GLN A N 1
ATOM 603 C CA . GLN A 1 79 ? 7.638 0.932 -15.535 1.00 63.09 79 GLN A CA 1
ATOM 604 C C . GLN A 1 79 ? 6.783 0.742 -16.803 1.00 63.09 79 GLN A C 1
ATOM 606 O O . GLN A 1 79 ? 6.932 1.504 -17.753 1.00 63.09 79 GLN A O 1
ATOM 611 N N . PHE A 1 80 ? 5.829 -0.193 -16.815 1.00 61.34 80 PHE A N 1
ATOM 612 C CA . PHE A 1 80 ? 4.867 -0.333 -17.917 1.00 61.34 80 PHE A CA 1
ATOM 613 C C . PHE A 1 80 ? 3.744 0.733 -17.920 1.00 61.34 80 PHE A C 1
ATOM 615 O O . PHE A 1 80 ? 2.992 0.796 -18.886 1.00 61.34 80 PHE A O 1
ATOM 622 N N . LEU A 1 81 ? 3.608 1.589 -16.904 1.00 60.66 81 LEU A N 1
ATOM 623 C CA . LEU A 1 81 ? 2.520 2.585 -16.842 1.00 60.66 81 LEU A CA 1
ATOM 624 C C . LEU A 1 81 ? 2.985 4.029 -17.057 1.00 60.66 81 LEU A C 1
ATOM 626 O O . LEU A 1 81 ? 2.189 4.896 -17.413 1.00 60.66 81 LEU A O 1
ATOM 630 N N . SER A 1 82 ? 4.265 4.323 -16.833 1.00 55.72 82 SER A N 1
ATOM 631 C CA . SER A 1 82 ? 4.783 5.671 -17.058 1.00 55.72 82 SER A CA 1
ATOM 632 C C . SER A 1 82 ? 5.046 5.895 -18.551 1.00 55.72 82 SER A C 1
ATOM 634 O O . SER A 1 82 ? 5.763 5.091 -19.130 1.00 55.72 82 SER A O 1
ATOM 636 N N . PRO A 1 83 ? 4.603 7.001 -19.181 1.00 50.62 83 PRO A N 1
ATOM 637 C CA . PRO A 1 83 ? 4.956 7.339 -20.570 1.00 50.62 83 PRO A CA 1
ATOM 638 C C . PRO A 1 83 ? 6.451 7.639 -20.760 1.00 50.62 83 PRO A C 1
ATOM 640 O O . PRO A 1 83 ? 6.944 7.696 -21.882 1.00 50.62 83 PRO A O 1
ATOM 643 N 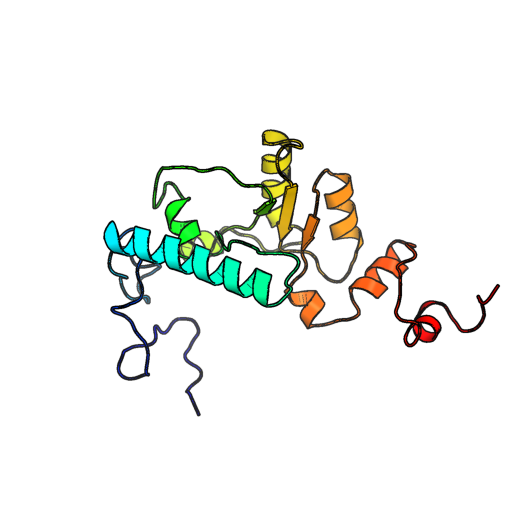N . VAL A 1 84 ? 7.198 7.785 -19.660 1.00 57.50 84 VAL A N 1
ATOM 644 C CA . VAL A 1 84 ? 8.667 7.775 -19.668 1.00 57.50 84 VAL A CA 1
ATOM 645 C C . VAL A 1 84 ? 9.211 6.361 -19.968 1.00 57.50 84 VAL A C 1
ATOM 647 O O . VAL A 1 84 ? 10.401 6.212 -20.241 1.00 57.50 84 VAL A O 1
ATOM 650 N N . SER A 1 85 ? 8.360 5.327 -19.938 1.00 47.22 85 SER A N 1
ATOM 651 C CA . SER A 1 85 ? 8.733 3.919 -20.090 1.00 47.22 85 SER A CA 1
ATOM 652 C C . SER A 1 85 ? 7.725 2.960 -20.784 1.00 47.22 85 SER A C 1
ATOM 654 O O . SER A 1 85 ? 8.189 1.872 -21.113 1.00 47.22 85 SER A O 1
ATOM 656 N N . ASN A 1 86 ? 6.439 3.289 -21.064 1.00 44.28 86 ASN A N 1
ATOM 657 C CA . ASN A 1 86 ? 5.467 2.477 -21.859 1.00 44.28 86 ASN A CA 1
ATOM 658 C C . ASN A 1 86 ? 4.061 3.151 -22.089 1.00 44.28 86 ASN A C 1
ATOM 660 O O . ASN A 1 86 ? 3.772 4.166 -21.461 1.00 44.28 86 ASN A O 1
ATOM 664 N N . SER A 1 87 ? 3.178 2.600 -22.962 1.00 41.25 87 SER A N 1
ATOM 665 C CA . SER A 1 87 ? 1.943 3.252 -23.485 1.00 41.25 87 SER A CA 1
ATOM 666 C C . SER A 1 87 ? 0.649 2.396 -23.707 1.00 41.25 87 SER A C 1
ATOM 668 O O . SER A 1 87 ? 0.029 2.533 -24.761 1.00 41.25 87 SER A O 1
ATOM 670 N N . GLN A 1 88 ? 0.186 1.528 -22.794 1.00 44.25 88 GLN A N 1
ATOM 671 C CA . GLN A 1 88 ? -1.113 0.803 -22.934 1.00 44.25 88 GLN A CA 1
ATOM 672 C C . GLN A 1 88 ? -1.807 0.602 -21.563 1.00 44.25 88 GLN A C 1
ATOM 674 O O . GLN A 1 88 ? -1.094 0.520 -20.564 1.00 44.25 88 GLN A O 1
ATOM 679 N N . ALA A 1 89 ? -3.148 0.501 -21.498 1.00 44.78 89 ALA A N 1
ATOM 680 C CA . ALA A 1 89 ? -3.922 0.373 -20.242 1.00 44.78 89 ALA A CA 1
ATOM 681 C C . ALA A 1 89 ? -5.022 -0.720 -20.283 1.00 44.78 89 ALA A C 1
ATOM 683 O O . ALA A 1 89 ? -5.679 -0.872 -21.309 1.00 44.78 89 ALA A O 1
ATOM 684 N N . ASP A 1 90 ? -5.227 -1.406 -19.145 1.00 49.19 90 ASP A N 1
ATOM 685 C CA . ASP A 1 90 ? -6.255 -2.432 -18.855 1.00 49.19 90 ASP A CA 1
ATOM 686 C C . ASP A 1 90 ? -7.099 -2.025 -17.605 1.00 49.19 90 ASP A C 1
ATOM 688 O O . ASP A 1 90 ? -6.786 -1.029 -16.946 1.00 49.19 90 ASP A O 1
ATOM 692 N N . GLU A 1 91 ? -8.164 -2.774 -17.278 1.00 43.88 91 GLU A N 1
ATOM 693 C CA . GLU A 1 91 ? -9.182 -2.476 -16.237 1.00 43.88 91 GLU A CA 1
ATOM 694 C C . GLU A 1 91 ? -8.757 -2.882 -14.799 1.00 43.88 91 GLU A C 1
ATOM 696 O O . GLU A 1 91 ? -8.039 -3.865 -14.614 1.00 43.88 91 GLU A O 1
ATOM 701 N N . VAL A 1 92 ? -9.166 -2.111 -13.774 1.00 55.25 92 VAL A N 1
ATOM 702 C CA . VAL A 1 92 ? -8.723 -2.220 -12.361 1.00 55.25 92 VAL A CA 1
ATOM 703 C C . VAL A 1 92 ? -9.895 -1.918 -11.408 1.00 55.25 92 VAL A C 1
ATOM 705 O O . VAL A 1 92 ? -10.658 -1.000 -11.690 1.00 55.25 92 VAL A O 1
ATOM 708 N N . ASP A 1 93 ? -9.999 -2.627 -10.271 1.00 63.31 93 ASP A N 1
ATOM 709 C CA . ASP A 1 93 ? -11.065 -2.448 -9.253 1.00 63.31 93 ASP A CA 1
ATOM 710 C C . ASP A 1 93 ? -10.645 -1.626 -8.009 1.00 63.31 93 ASP A C 1
ATOM 712 O O . ASP A 1 93 ? -11.466 -0.958 -7.371 1.00 63.31 93 ASP A O 1
ATOM 716 N N . PHE A 1 94 ? -9.353 -1.638 -7.662 1.00 63.31 94 PHE A N 1
ATOM 717 C CA . PHE A 1 94 ? -8.776 -0.868 -6.553 1.00 63.31 94 PHE A CA 1
ATOM 718 C C . PHE A 1 94 ? -7.425 -0.272 -6.947 1.00 63.31 94 PHE A C 1
ATOM 720 O O . PHE A 1 94 ? -6.563 -0.970 -7.481 1.00 63.31 94 PHE A O 1
ATOM 727 N N . LEU A 1 95 ? -7.221 1.010 -6.650 1.00 73.94 95 LEU A N 1
ATOM 728 C CA . LEU A 1 95 ? -6.006 1.732 -7.005 1.00 73.94 95 LEU A CA 1
ATOM 729 C C . LEU A 1 95 ? -5.321 2.330 -5.775 1.00 73.94 95 LEU A C 1
ATOM 731 O O . LEU A 1 95 ? -5.780 3.327 -5.211 1.00 73.94 95 LEU A O 1
ATOM 735 N N . ASP A 1 96 ? -4.174 1.746 -5.417 1.00 78.56 96 ASP A N 1
ATOM 736 C CA . ASP A 1 96 ? -3.239 2.324 -4.449 1.00 78.56 96 ASP A CA 1
ATOM 737 C C . ASP A 1 96 ? -2.381 3.415 -5.097 1.00 78.56 96 ASP A C 1
ATOM 739 O O . ASP A 1 96 ? -1.519 3.155 -5.946 1.00 78.56 96 ASP A O 1
ATOM 743 N N . VAL A 1 97 ? -2.623 4.666 -4.694 1.00 76.31 97 VAL A N 1
ATOM 744 C CA . VAL A 1 97 ? -1.953 5.827 -5.272 1.00 76.31 97 VAL A CA 1
ATOM 745 C C . VAL A 1 97 ? -0.700 6.187 -4.484 1.00 76.31 97 VAL A C 1
ATOM 747 O O . VAL A 1 97 ? -0.715 6.794 -3.407 1.00 76.31 97 VAL A O 1
ATOM 750 N N . SER A 1 98 ? 0.423 5.890 -5.126 1.00 78.75 98 SER A N 1
ATOM 751 C CA . SER A 1 98 ? 1.777 6.226 -4.706 1.00 78.75 98 SER A CA 1
ATOM 752 C C . SER A 1 98 ? 2.427 7.206 -5.706 1.00 78.75 98 SER A C 1
ATOM 754 O O . SER A 1 98 ? 1.813 7.635 -6.678 1.00 78.75 98 SER A O 1
ATOM 756 N N . SER A 1 99 ? 3.668 7.636 -5.471 1.00 70.75 99 SER A N 1
ATOM 757 C CA . SER A 1 99 ? 4.395 8.543 -6.373 1.00 70.75 99 SER A CA 1
ATOM 758 C C . SER A 1 99 ? 5.918 8.395 -6.272 1.00 70.75 99 SER A C 1
ATOM 760 O O . SER A 1 99 ? 6.468 8.051 -5.221 1.00 70.75 99 SER A O 1
ATOM 762 N N . GLY A 1 100 ? 6.629 8.674 -7.367 1.00 68.88 100 GLY A N 1
ATOM 763 C CA . GLY A 1 100 ? 8.093 8.581 -7.424 1.00 68.88 100 GLY A CA 1
ATOM 764 C C . GLY A 1 100 ? 8.647 7.158 -7.528 1.00 68.88 100 GLY A C 1
ATOM 765 O O . GLY A 1 100 ? 7.908 6.197 -7.726 1.00 68.88 100 GLY A O 1
ATOM 766 N N . GLY A 1 101 ? 9.973 7.035 -7.417 1.00 66.00 101 GLY A N 1
ATOM 767 C CA . GLY A 1 101 ? 10.689 5.755 -7.514 1.00 66.00 101 GLY A CA 1
ATOM 768 C C . GLY A 1 101 ? 11.064 5.321 -8.936 1.00 66.00 101 GLY A C 1
ATOM 769 O O . GLY A 1 101 ? 11.706 4.293 -9.086 1.00 66.00 101 GLY A O 1
ATOM 770 N N . ILE A 1 102 ? 10.725 6.091 -9.983 1.00 64.25 102 ILE A N 1
ATOM 771 C CA . ILE A 1 102 ? 11.091 5.761 -11.379 1.00 64.25 102 ILE A CA 1
ATOM 772 C C . ILE A 1 102 ? 12.535 6.175 -11.695 1.00 64.25 102 ILE A C 1
ATOM 774 O O . ILE A 1 102 ? 13.248 5.459 -12.391 1.00 64.25 102 ILE A O 1
ATOM 778 N N . ARG A 1 103 ? 12.983 7.331 -11.185 1.00 56.59 103 ARG A N 1
ATOM 779 C CA . ARG A 1 103 ? 14.378 7.801 -11.269 1.00 56.59 103 ARG A CA 1
ATOM 780 C C . ARG A 1 103 ? 14.762 8.606 -10.034 1.00 56.59 103 ARG A C 1
ATOM 782 O O . ARG A 1 103 ? 13.945 9.364 -9.513 1.00 56.59 103 ARG A O 1
ATOM 789 N N . ALA A 1 104 ? 16.042 8.567 -9.663 1.00 65.19 104 ALA A N 1
ATOM 790 C CA . ALA A 1 104 ? 16.566 9.298 -8.502 1.00 65.19 104 ALA A CA 1
ATOM 791 C C . ALA A 1 104 ? 16.280 10.815 -8.552 1.00 65.19 104 ALA A C 1
ATOM 793 O O . ALA A 1 104 ? 15.979 11.438 -7.537 1.00 65.19 104 ALA A O 1
ATOM 794 N N . LYS A 1 105 ? 16.291 11.418 -9.750 1.00 67.81 105 LYS A N 1
ATOM 795 C CA . LYS A 1 105 ? 16.000 12.852 -9.943 1.00 67.81 105 LYS A CA 1
ATOM 796 C C . LYS A 1 105 ? 14.532 13.222 -9.672 1.00 67.81 105 LYS A C 1
ATOM 798 O O . LYS A 1 105 ? 14.237 14.381 -9.416 1.00 67.81 105 LYS A O 1
ATOM 803 N N . GLN A 1 106 ? 13.612 12.257 -9.729 1.00 59.41 106 GLN A N 1
ATOM 804 C CA . GLN A 1 106 ? 12.207 12.465 -9.370 1.00 59.41 106 GLN A CA 1
ATOM 805 C C . GLN A 1 106 ? 12.030 12.477 -7.847 1.00 59.41 106 GLN A C 1
ATOM 807 O O . GLN A 1 106 ? 11.191 13.206 -7.324 1.00 59.41 106 GLN A O 1
ATOM 812 N N . GLU A 1 107 ? 12.841 11.712 -7.120 1.00 59.16 107 GLU A N 1
ATOM 813 C CA . GLU A 1 107 ? 12.747 11.575 -5.665 1.00 59.16 107 GLU A CA 1
ATOM 814 C C . GLU A 1 107 ? 12.997 12.910 -4.945 1.00 59.16 107 GLU A C 1
ATOM 816 O O . GLU A 1 107 ? 12.301 13.243 -3.989 1.00 59.16 107 GLU A O 1
ATOM 821 N N . THR A 1 108 ? 13.898 13.742 -5.478 1.00 55.72 108 THR A N 1
ATOM 822 C CA . THR A 1 108 ? 14.203 15.082 -4.944 1.00 55.72 108 THR A CA 1
ATOM 823 C C . THR A 1 108 ? 13.081 16.105 -5.145 1.00 55.72 108 THR A C 1
ATOM 825 O O . THR A 1 108 ? 13.063 17.133 -4.470 1.00 55.72 108 THR A O 1
ATOM 828 N N . SER A 1 109 ? 12.127 15.832 -6.042 1.00 59.88 109 SER A N 1
ATOM 829 C CA . SER A 1 109 ? 10.967 16.701 -6.292 1.00 59.88 109 SER A CA 1
ATOM 830 C C . SER A 1 109 ? 9.784 16.421 -5.354 1.00 59.88 109 SER A C 1
ATOM 832 O O . SER A 1 109 ? 8.887 17.252 -5.217 1.00 59.88 109 SER A O 1
ATOM 834 N N . ILE A 1 110 ? 9.797 15.280 -4.653 1.00 65.12 110 ILE A N 1
ATOM 835 C CA . ILE A 1 110 ? 8.732 14.865 -3.738 1.00 65.12 110 ILE A CA 1
ATOM 836 C C . ILE A 1 110 ? 9.051 15.378 -2.333 1.00 65.12 110 ILE A C 1
ATOM 838 O O . ILE A 1 110 ? 9.825 14.784 -1.581 1.00 65.12 110 ILE A O 1
ATOM 842 N N . LYS A 1 111 ? 8.416 16.484 -1.943 1.00 72.62 111 LYS A N 1
ATOM 843 C CA . LYS A 1 111 ? 8.536 17.009 -0.578 1.00 72.62 111 LYS A CA 1
ATOM 844 C C . LYS A 1 111 ? 7.749 16.120 0.386 1.00 72.62 111 LYS A C 1
ATOM 846 O O . LYS A 1 111 ? 6.538 15.967 0.261 1.00 72.62 111 LYS A O 1
ATOM 851 N N . SER A 1 112 ? 8.446 15.526 1.353 1.00 69.88 112 SER A N 1
ATOM 852 C CA . SER A 1 112 ? 7.804 14.757 2.424 1.00 69.88 112 SER A CA 1
ATOM 853 C C . SER A 1 112 ? 6.955 15.675 3.308 1.00 69.88 112 SER A C 1
ATOM 855 O O . SER A 1 112 ? 7.391 16.761 3.676 1.00 69.88 112 SER A O 1
ATOM 857 N N . GLY A 1 113 ? 5.765 15.221 3.692 1.00 77.69 113 GLY A N 1
ATOM 858 C CA . GLY A 1 113 ? 4.817 16.001 4.489 1.00 77.69 113 GLY A CA 1
ATOM 859 C C . GLY A 1 113 ? 3.619 15.164 4.922 1.00 77.69 113 GLY A C 1
ATOM 860 O O . GLY A 1 113 ? 3.577 13.958 4.668 1.00 77.69 113 GLY A O 1
ATOM 861 N N . ASP A 1 114 ? 2.659 15.782 5.598 1.00 81.88 114 ASP A N 1
ATOM 862 C CA . ASP A 1 114 ? 1.418 15.105 5.983 1.00 81.88 114 ASP A CA 1
ATOM 863 C C . ASP A 1 114 ? 0.521 14.950 4.759 1.00 81.88 114 ASP A C 1
ATOM 865 O O . ASP A 1 114 ? 0.252 15.921 4.056 1.00 81.88 114 ASP A O 1
ATOM 869 N N . GLY A 1 115 ? 0.101 13.717 4.472 1.00 77.25 115 GLY A N 1
ATOM 870 C CA . GLY A 1 115 ? -0.702 13.414 3.286 1.00 77.25 115 GLY A CA 1
ATOM 871 C C . GLY A 1 115 ? -0.095 13.859 1.956 1.00 77.25 115 GLY A C 1
ATOM 872 O O . GLY A 1 115 ? -0.837 14.182 1.039 1.00 77.25 115 GLY A O 1
ATOM 873 N N . TYR A 1 116 ? 1.233 13.913 1.823 1.00 82.00 116 TYR A N 1
ATOM 874 C CA . TYR A 1 116 ? 1.902 14.485 0.643 1.00 82.00 116 TYR A CA 1
ATOM 875 C C . TYR A 1 116 ? 1.566 13.801 -0.699 1.00 82.00 116 TYR A C 1
ATOM 877 O O . TYR A 1 116 ? 1.921 14.325 -1.753 1.00 82.00 116 TYR A O 1
ATOM 885 N N . ARG A 1 117 ? 0.897 12.639 -0.675 1.00 81.62 117 ARG A N 1
ATOM 886 C CA . ARG A 1 117 ? 0.395 11.923 -1.865 1.00 81.62 117 ARG A CA 1
ATOM 887 C C . ARG A 1 117 ? -1.117 12.022 -2.061 1.00 81.62 117 ARG A C 1
ATOM 889 O O . ARG A 1 117 ? -1.603 11.672 -3.129 1.00 81.62 117 ARG A O 1
ATOM 896 N N . ALA A 1 118 ? -1.844 12.548 -1.078 1.00 83.44 118 ALA A N 1
ATOM 897 C CA . ALA A 1 118 ? -3.291 12.695 -1.136 1.00 83.44 118 ALA A CA 1
ATOM 898 C C . ALA A 1 118 ? -3.786 13.569 -2.303 1.00 83.44 118 ALA A C 1
ATOM 900 O O . ALA A 1 118 ? -4.801 13.201 -2.885 1.00 83.44 118 ALA A O 1
ATOM 901 N N . PRO A 1 119 ? -3.093 14.652 -2.733 1.00 86.81 119 PRO A N 1
ATOM 902 C CA . PRO A 1 119 ? -3.542 15.421 -3.895 1.00 86.81 119 PRO A CA 1
ATOM 903 C C . PRO A 1 119 ? -3.657 14.587 -5.178 1.00 86.81 119 PRO A C 1
ATOM 905 O O . PRO A 1 119 ? -4.602 14.776 -5.934 1.00 86.81 119 PRO A O 1
ATOM 908 N N . PHE A 1 120 ? -2.744 13.634 -5.403 1.00 84.75 120 PHE A N 1
ATOM 909 C CA . PHE A 1 120 ? -2.813 12.741 -6.564 1.00 84.75 120 PHE A CA 1
ATOM 910 C C . PHE A 1 120 ? -3.993 11.775 -6.457 1.00 84.75 120 PHE A C 1
ATOM 912 O O . PHE A 1 120 ? -4.743 11.616 -7.415 1.00 84.75 120 PHE A O 1
ATOM 919 N N . ALA A 1 121 ? -4.179 11.170 -5.281 1.00 84.81 121 ALA A N 1
ATOM 920 C CA . ALA A 1 121 ? -5.276 10.239 -5.038 1.00 84.81 121 ALA A CA 1
ATOM 921 C C . ALA A 1 121 ? -6.643 10.918 -5.204 1.00 84.81 121 ALA A C 1
ATOM 923 O O . ALA A 1 121 ? -7.533 10.369 -5.843 1.00 84.81 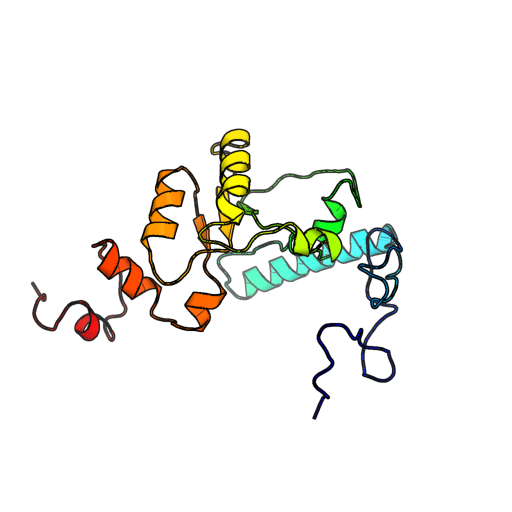121 ALA A O 1
ATOM 924 N N . LEU A 1 122 ? -6.793 12.140 -4.686 1.00 86.69 122 LEU A N 1
ATOM 925 C CA . LEU A 1 122 ? -8.030 12.913 -4.796 1.00 86.69 122 LEU A CA 1
ATOM 926 C C . LEU A 1 122 ? -8.345 13.282 -6.245 1.00 86.69 122 LEU A C 1
ATOM 928 O O . LEU A 1 122 ? -9.500 13.206 -6.653 1.00 86.69 122 LEU A O 1
ATOM 932 N N . GLU A 1 123 ? -7.335 13.661 -7.026 1.00 87.81 123 GLU A N 1
ATOM 933 C CA . GLU A 1 123 ? -7.540 13.986 -8.437 1.00 87.81 123 GLU A CA 1
ATOM 934 C C . GLU A 1 123 ? -7.972 12.757 -9.240 1.00 87.81 123 GLU A C 1
ATOM 936 O O . GLU A 1 123 ? -8.918 12.828 -10.023 1.00 87.81 123 GLU A O 1
ATOM 941 N N . ILE A 1 124 ? -7.357 11.602 -8.974 1.00 82.62 124 ILE A N 1
ATOM 942 C CA . ILE A 1 124 ? -7.774 10.341 -9.589 1.00 82.62 124 ILE A CA 1
ATOM 943 C C . ILE A 1 124 ? -9.199 9.985 -9.161 1.00 82.62 124 ILE A C 1
ATOM 945 O O . ILE A 1 124 ? -10.024 9.690 -10.020 1.00 82.62 124 ILE A O 1
ATOM 949 N N . LYS A 1 125 ? -9.526 10.087 -7.866 1.00 87.25 125 LYS A N 1
ATOM 950 C CA . LYS A 1 125 ? -10.871 9.803 -7.350 1.00 87.25 125 LYS A CA 1
ATOM 951 C C . LYS A 1 125 ? -11.945 10.679 -7.996 1.00 87.25 125 LYS A C 1
ATOM 953 O O . LYS A 1 125 ? -13.019 10.178 -8.314 1.00 87.25 125 LYS A O 1
ATOM 958 N N . ARG A 1 126 ? -11.659 11.959 -8.256 1.00 89.75 126 ARG A N 1
ATOM 959 C CA . ARG A 1 126 ? -12.570 12.848 -9.001 1.00 89.75 126 ARG A CA 1
ATOM 960 C C . ARG A 1 126 ? -12.785 12.392 -10.441 1.00 89.75 126 ARG A C 1
ATOM 962 O O . ARG A 1 126 ? -13.902 12.499 -10.934 1.00 89.75 126 ARG A O 1
ATOM 969 N N . ALA A 1 127 ? -11.737 11.905 -11.101 1.00 85.19 127 ALA A N 1
ATOM 970 C CA . ALA A 1 127 ? -11.808 11.464 -12.489 1.00 85.19 127 ALA A CA 1
ATOM 971 C C . ALA A 1 127 ? -12.542 10.122 -12.649 1.00 85.19 127 ALA A C 1
ATOM 973 O O . ALA A 1 127 ? -13.317 9.961 -13.588 1.00 85.19 127 ALA A O 1
ATOM 974 N N . VAL A 1 128 ? -12.311 9.171 -11.739 1.00 80.88 128 VAL A N 1
ATOM 975 C CA . VAL A 1 128 ? -12.886 7.814 -11.820 1.00 80.88 128 VAL A CA 1
ATOM 976 C C . VAL A 1 128 ? -14.230 7.689 -11.094 1.00 80.88 128 VAL A C 1
ATOM 978 O O . VAL A 1 128 ? -15.041 6.827 -11.417 1.00 80.88 128 VAL A O 1
ATOM 981 N N . GLY A 1 129 ? -14.517 8.552 -10.118 1.00 83.00 129 GLY A N 1
ATOM 982 C CA . GLY A 1 129 ? -15.746 8.484 -9.332 1.00 83.00 129 GLY A CA 1
ATOM 983 C C . GLY A 1 129 ? -15.859 7.182 -8.531 1.00 83.00 129 GLY A C 1
ATOM 984 O O . GLY A 1 129 ? -14.935 6.793 -7.817 1.00 83.00 129 GLY A O 1
ATOM 985 N N . ASN A 1 130 ? -17.011 6.514 -8.622 1.00 81.75 130 ASN A N 1
ATOM 986 C CA . ASN A 1 130 ? -17.318 5.304 -7.843 1.00 81.75 130 ASN A CA 1
ATOM 987 C C . ASN A 1 130 ? -17.053 3.995 -8.595 1.00 81.75 130 ASN A C 1
ATOM 989 O O . ASN A 1 130 ? -17.313 2.930 -8.046 1.00 81.75 130 ASN A O 1
ATOM 993 N N . VAL A 1 131 ? -16.561 4.061 -9.835 1.00 71.19 131 VAL A N 1
ATOM 994 C CA . VAL A 1 131 ? -16.231 2.850 -10.609 1.00 71.19 131 VAL A CA 1
ATOM 995 C C . VAL A 1 131 ? -14.969 2.159 -10.090 1.00 71.19 131 VAL A C 1
ATOM 997 O O . VAL A 1 131 ? -14.749 0.997 -10.390 1.00 71.19 131 VAL A O 1
ATOM 1000 N N . LEU A 1 132 ? -14.154 2.878 -9.311 1.00 74.81 132 LEU A N 1
ATOM 1001 C CA . LEU A 1 132 ? -12.875 2.422 -8.790 1.00 74.81 132 LEU A CA 1
ATOM 1002 C C . LEU A 1 132 ? -12.700 2.921 -7.355 1.00 74.81 132 LEU A C 1
ATOM 1004 O O . LEU A 1 132 ? -12.910 4.105 -7.067 1.00 74.81 132 LEU A O 1
ATOM 1008 N N . LEU A 1 133 ? -12.281 2.023 -6.465 1.00 78.38 133 LEU A N 1
ATOM 1009 C CA . LEU A 1 133 ? -11.878 2.390 -5.113 1.00 78.38 133 LEU A CA 1
ATOM 1010 C C . LEU A 1 133 ? -10.457 2.961 -5.149 1.00 78.38 133 LEU A C 1
ATOM 1012 O O . LEU A 1 133 ? -9.536 2.324 -5.657 1.00 78.38 133 LEU A O 1
ATOM 1016 N N . VAL A 1 134 ? -10.261 4.156 -4.603 1.00 80.75 134 VAL A N 1
ATOM 1017 C CA . VAL A 1 134 ? -8.983 4.870 -4.631 1.00 80.75 134 VAL A CA 1
ATOM 1018 C C . VAL A 1 134 ? -8.462 5.043 -3.217 1.00 80.75 134 VAL A C 1
ATOM 1020 O O . VAL A 1 134 ? -9.148 5.576 -2.338 1.00 80.75 134 VAL A O 1
ATOM 1023 N N . CYS A 1 135 ? -7.212 4.634 -3.010 1.00 86.69 135 CYS A N 1
ATOM 1024 C CA . CYS A 1 135 ? -6.521 4.829 -1.750 1.00 86.69 135 CYS A CA 1
ATOM 1025 C C . CYS A 1 135 ? -5.396 5.856 -1.857 1.00 86.69 135 CYS A C 1
ATOM 1027 O O . CYS A 1 135 ? -4.827 6.091 -2.925 1.00 86.69 135 CYS A O 1
ATOM 1029 N N . MET A 1 136 ? -5.045 6.448 -0.715 1.00 87.25 136 MET A N 1
ATOM 1030 C CA . MET A 1 136 ? -3.766 7.138 -0.565 1.00 87.25 136 MET A CA 1
ATOM 1031 C C . MET A 1 136 ? -2.824 6.363 0.353 1.00 87.25 136 MET A C 1
ATOM 1033 O O . MET A 1 136 ? -3.214 5.906 1.431 1.00 87.25 136 MET A O 1
ATOM 1037 N N . VAL A 1 137 ? -1.539 6.352 -0.005 1.00 83.94 137 VAL A N 1
ATOM 1038 C CA . VAL A 1 137 ? -0.453 5.928 0.883 1.00 83.94 137 VAL A CA 1
ATOM 1039 C C . VAL A 1 137 ? 0.555 7.056 1.103 1.00 83.94 137 VAL A C 1
ATOM 1041 O O . VAL A 1 137 ? 0.915 7.802 0.199 1.00 83.94 137 VAL A O 1
ATOM 1044 N N . GLY A 1 138 ? 1.052 7.188 2.334 1.00 81.06 138 GLY A N 1
ATOM 1045 C CA . GLY A 1 138 ? 2.156 8.094 2.660 1.00 81.06 138 GLY A CA 1
ATOM 1046 C C . GLY A 1 138 ? 1.743 9.416 3.313 1.00 81.06 138 GLY A C 1
ATOM 1047 O O . GLY A 1 138 ? 0.908 10.171 2.831 1.00 81.06 138 GLY A O 1
ATOM 1048 N N . GLY A 1 139 ? 2.401 9.723 4.433 1.00 81.06 139 GLY A N 1
ATOM 1049 C CA . GLY A 1 139 ? 2.148 10.945 5.199 1.00 81.06 139 GLY A CA 1
ATOM 1050 C C . GLY A 1 139 ? 1.070 10.803 6.277 1.00 81.06 139 GLY A C 1
ATOM 1051 O O . GLY A 1 139 ? 0.764 11.793 6.927 1.00 81.06 139 GLY A O 1
ATOM 1052 N N . VAL A 1 140 ? 0.550 9.593 6.507 1.00 86.62 140 VAL A N 1
ATOM 1053 C CA . VAL A 1 140 ? -0.256 9.244 7.690 1.00 86.62 140 VAL A CA 1
ATOM 1054 C C . VAL A 1 140 ? 0.697 8.892 8.824 1.00 86.62 140 VAL A C 1
ATOM 1056 O O . VAL A 1 140 ? 1.549 8.006 8.672 1.00 86.62 140 VAL A O 1
ATOM 1059 N N . LYS A 1 141 ? 0.617 9.645 9.925 1.00 86.69 141 LYS A N 1
ATOM 1060 C CA . LYS A 1 141 ? 1.602 9.592 11.011 1.00 86.69 141 LYS A CA 1
ATOM 1061 C C . LYS A 1 141 ? 0.985 9.171 12.343 1.00 86.69 141 LYS A C 1
ATOM 1063 O O . LYS A 1 141 ? 0.470 8.069 12.443 1.00 86.69 141 LYS A O 1
ATOM 1068 N N . LYS A 1 142 ? 1.119 10.018 13.367 1.00 86.19 142 LYS A N 1
ATOM 1069 C CA . LYS A 1 142 ? 0.716 9.755 14.752 1.00 86.19 142 LYS A CA 1
ATOM 1070 C C . LYS A 1 142 ? -0.748 10.095 15.033 1.00 86.19 142 LYS A C 1
ATOM 1072 O O . LYS A 1 142 ? -1.194 9.784 16.122 1.00 86.19 142 LYS A O 1
ATOM 1077 N N . THR A 1 143 ? -1.440 10.751 14.104 1.00 88.31 143 THR A N 1
ATOM 1078 C CA . THR A 1 143 ? -2.809 11.250 14.286 1.00 88.31 143 THR A CA 1
ATOM 1079 C C . THR A 1 143 ? -3.748 10.659 13.237 1.00 88.31 143 THR A C 1
ATOM 1081 O O . THR A 1 143 ? -3.374 10.547 12.060 1.00 88.31 143 THR A O 1
ATOM 1084 N N . GLY A 1 144 ? -4.947 10.292 13.686 1.00 88.44 144 GLY A N 1
ATOM 1085 C CA . GLY A 1 144 ? -6.062 9.834 12.868 1.00 88.44 144 GLY A CA 1
ATOM 1086 C C . GLY A 1 144 ? -6.734 10.967 12.097 1.00 88.44 144 GLY A C 1
ATOM 1087 O O . GLY A 1 144 ? -7.313 10.705 11.046 1.00 88.44 144 GLY A O 1
ATOM 1088 N N . GLU A 1 145 ? -6.575 12.225 12.523 1.00 92.62 145 GLU A N 1
ATOM 1089 C CA . GLU A 1 145 ? -7.150 13.401 11.851 1.00 92.62 145 GLU A CA 1
ATOM 1090 C C . GLU A 1 145 ? -6.691 13.512 10.396 1.00 92.62 145 GLU A C 1
ATOM 1092 O O . GLU A 1 145 ? -7.452 13.913 9.519 1.00 92.62 145 GLU A O 1
ATOM 1097 N N . ILE A 1 146 ? -5.442 13.125 10.110 1.00 89.88 146 ILE A N 1
ATOM 1098 C CA . ILE A 1 146 ? -4.919 13.114 8.740 1.00 89.88 146 ILE A CA 1
ATOM 1099 C C . ILE A 1 146 ? -5.701 12.117 7.882 1.00 89.88 146 ILE A C 1
ATOM 1101 O O . ILE A 1 146 ? -6.019 12.440 6.739 1.00 89.88 146 ILE A O 1
ATOM 1105 N N . ALA A 1 147 ? -5.976 10.921 8.408 1.00 88.81 147 ALA A N 1
ATOM 1106 C CA . ALA A 1 147 ? -6.722 9.902 7.682 1.00 88.81 147 ALA A CA 1
ATOM 1107 C C . ALA A 1 147 ? -8.186 10.321 7.510 1.00 88.81 147 ALA A C 1
ATOM 1109 O O . ALA A 1 147 ? -8.669 10.358 6.381 1.00 88.81 147 ALA A O 1
ATOM 1110 N N . GLU A 1 148 ? -8.835 10.744 8.596 1.00 92.25 148 GLU A N 1
ATOM 1111 C CA . GLU A 1 148 ? -10.218 11.227 8.593 1.00 92.25 148 GLU A CA 1
ATOM 1112 C C . GLU A 1 148 ? -10.414 12.367 7.593 1.00 92.25 148 GLU A C 1
ATOM 1114 O O . GLU A 1 148 ? -11.300 12.317 6.745 1.00 92.25 148 GLU A O 1
ATOM 1119 N N . ARG A 1 149 ? -9.520 13.362 7.605 1.00 93.31 149 ARG A N 1
ATOM 1120 C CA . ARG A 1 149 ? -9.569 14.499 6.682 1.00 93.31 149 ARG A CA 1
ATOM 1121 C C . ARG A 1 149 ? -9.639 14.063 5.221 1.00 93.31 149 ARG A C 1
ATOM 1123 O O . ARG A 1 149 ? -10.354 14.693 4.449 1.00 93.31 149 ARG A O 1
ATOM 1130 N N . PHE A 1 150 ? -8.873 13.051 4.816 1.00 91.12 150 PHE A N 1
ATOM 1131 C CA . PHE A 1 150 ? -8.845 12.626 3.415 1.00 91.12 150 PHE A CA 1
ATOM 1132 C C . PHE A 1 150 ? -9.974 11.664 3.048 1.00 91.12 150 PHE A C 1
ATOM 1134 O O . PHE A 1 150 ? -10.430 11.707 1.906 1.00 91.12 150 PHE A O 1
ATOM 1141 N N . LEU A 1 151 ? -10.478 10.881 4.006 1.00 91.69 151 LEU A N 1
ATOM 1142 C CA . LEU A 1 151 ? -11.724 10.132 3.833 1.00 91.69 151 LEU A CA 1
ATOM 1143 C C . LEU A 1 151 ? -12.903 11.096 3.617 1.00 91.69 151 LEU A C 1
ATOM 1145 O O . LEU A 1 151 ? -13.630 10.974 2.636 1.00 91.69 151 LEU A O 1
ATOM 1149 N N . GLN A 1 152 ? -13.015 12.147 4.437 1.00 94.38 152 GLN A N 1
ATOM 1150 C CA . GLN A 1 152 ? -14.040 13.196 4.291 1.00 94.38 152 GLN A CA 1
ATOM 1151 C C . GLN A 1 152 ? -13.909 14.005 2.989 1.00 94.38 152 GLN A C 1
ATOM 1153 O O . GLN A 1 152 ? -14.873 14.610 2.527 1.00 94.38 152 GLN A O 1
ATOM 1158 N N . GLN A 1 153 ? -12.726 14.018 2.369 1.00 92.56 153 GLN A N 1
ATOM 1159 C CA . GLN A 1 153 ? -12.503 14.643 1.060 1.00 92.56 153 GLN A CA 1
ATOM 1160 C C . GLN A 1 153 ? -12.833 13.720 -0.124 1.00 92.56 153 GLN A C 1
ATOM 1162 O O . GLN A 1 153 ? -12.724 14.157 -1.271 1.00 92.56 153 GLN A O 1
ATOM 1167 N N . GLY A 1 154 ? -13.257 12.480 0.139 1.00 89.75 154 GLY A N 1
ATOM 1168 C CA . GLY A 1 154 ? -13.814 11.566 -0.856 1.00 89.75 154 GLY A CA 1
ATOM 1169 C C . GLY A 1 154 ? -12.950 10.357 -1.203 1.00 89.75 154 GLY A C 1
ATOM 1170 O 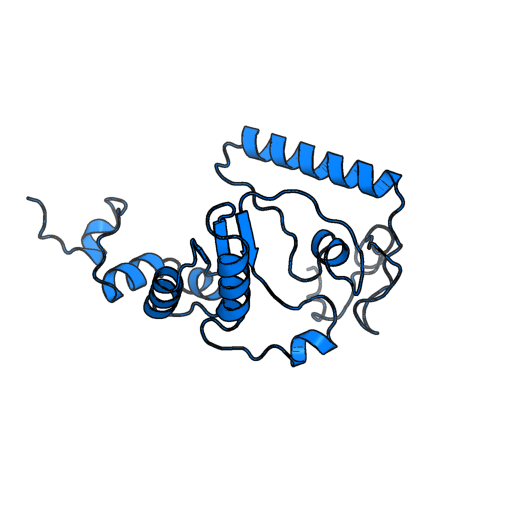O . GLY A 1 154 ? -13.347 9.602 -2.084 1.00 89.75 154 GLY A O 1
ATOM 1171 N N . LEU A 1 155 ? -11.794 10.154 -0.559 1.00 89.00 155 LEU A N 1
ATOM 1172 C CA . LEU A 1 155 ? -11.035 8.910 -0.737 1.00 89.00 155 LEU A CA 1
ATOM 1173 C C . LEU A 1 155 ? -11.740 7.730 -0.072 1.00 89.00 155 LEU A C 1
ATOM 1175 O O . LEU A 1 155 ? -12.339 7.883 0.989 1.00 89.00 155 LEU A O 1
ATOM 1179 N N . ASP A 1 156 ? -11.593 6.543 -0.658 1.00 88.88 156 ASP A N 1
ATOM 1180 C CA . ASP A 1 156 ? -12.229 5.332 -0.137 1.00 88.88 156 ASP A CA 1
ATOM 1181 C C . ASP A 1 156 ? -11.389 4.681 0.969 1.00 88.88 156 ASP A C 1
ATOM 1183 O O . ASP A 1 156 ? -11.924 4.114 1.920 1.00 88.88 156 ASP A O 1
ATOM 1187 N N . VAL A 1 157 ? -10.056 4.756 0.852 1.00 87.50 157 VAL A N 1
ATOM 1188 C CA . VAL A 1 157 ? -9.118 4.096 1.772 1.00 87.50 157 VAL A CA 1
ATOM 1189 C C . VAL A 1 157 ? -7.898 4.983 2.053 1.00 87.50 157 VAL A C 1
ATOM 1191 O O . VAL A 1 157 ? -7.377 5.680 1.182 1.00 87.50 157 VAL A O 1
ATOM 1194 N N . VAL A 1 158 ? -7.385 4.924 3.284 1.00 87.75 158 VAL A N 1
ATOM 1195 C CA . VAL A 1 158 ? -6.131 5.578 3.683 1.00 87.75 158 VAL A CA 1
ATOM 1196 C C . VAL A 1 158 ? -5.186 4.554 4.313 1.00 87.75 158 VAL A C 1
ATOM 1198 O O . VAL A 1 158 ? -5.513 3.940 5.325 1.00 87.75 158 VAL A O 1
ATOM 1201 N N . MET A 1 159 ? -3.989 4.393 3.743 1.00 86.69 159 MET A N 1
ATOM 1202 C CA . MET A 1 159 ? -2.999 3.404 4.186 1.00 86.69 159 MET A CA 1
ATOM 1203 C C . MET A 1 159 ? -1.865 4.030 5.014 1.00 86.69 159 MET A C 1
ATOM 1205 O O . MET A 1 159 ? -1.302 5.080 4.680 1.00 86.69 159 MET A O 1
ATOM 1209 N N . CYS A 1 160 ? -1.463 3.337 6.086 1.00 85.44 160 CYS A N 1
ATOM 1210 C CA . CYS A 1 160 ? -0.341 3.716 6.946 1.00 85.44 160 CYS A CA 1
ATOM 1211 C C . CYS A 1 160 ? 0.696 2.588 7.050 1.00 85.44 160 CYS A C 1
ATOM 1213 O O . CYS A 1 160 ? 0.405 1.510 7.552 1.00 85.44 160 CYS A O 1
ATOM 1215 N N . GLY A 1 161 ? 1.9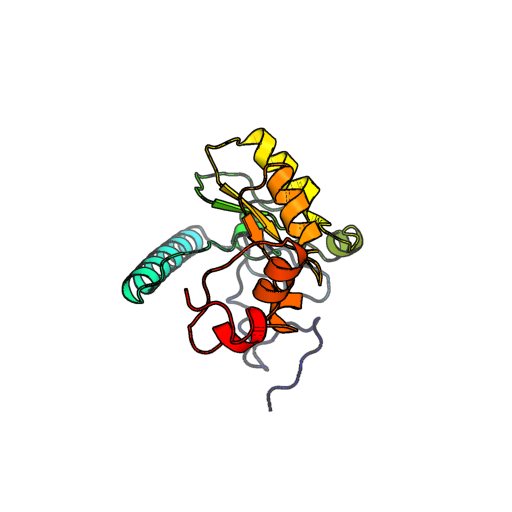37 2.859 6.628 1.00 85.06 161 GLY A N 1
ATOM 1216 C CA . GLY A 1 161 ? 3.047 1.901 6.729 1.00 85.06 161 GLY A CA 1
ATOM 1217 C C . GLY A 1 161 ? 3.956 2.149 7.937 1.00 85.06 161 GLY A C 1
ATOM 1218 O O . GLY A 1 161 ? 3.843 1.515 8.982 1.00 85.06 161 GLY A O 1
ATOM 1219 N N . ARG A 1 162 ? 4.897 3.096 7.799 1.00 85.44 162 ARG A N 1
ATOM 1220 C CA . ARG A 1 162 ? 6.001 3.315 8.761 1.00 85.44 162 ARG A CA 1
ATOM 1221 C C . ARG A 1 162 ? 5.559 3.550 10.209 1.00 85.44 162 ARG A C 1
ATOM 1223 O O . ARG A 1 162 ? 6.277 3.155 11.121 1.00 85.44 162 ARG A O 1
ATOM 1230 N N . TRP A 1 163 ? 4.442 4.239 10.432 1.00 85.19 163 TRP A N 1
ATOM 1231 C CA . TRP A 1 163 ? 3.980 4.535 11.791 1.00 85.19 163 TRP A CA 1
ATOM 1232 C C . TRP A 1 163 ? 3.259 3.360 12.439 1.00 85.19 163 TRP A C 1
ATOM 1234 O O . TRP A 1 163 ? 3.446 3.155 13.633 1.00 85.19 163 TRP A O 1
ATOM 1244 N N . PHE A 1 164 ? 2.565 2.534 11.656 1.00 84.56 164 PHE A N 1
ATOM 1245 C CA . PHE A 1 164 ? 2.000 1.281 12.148 1.00 84.56 164 PHE A CA 1
ATOM 1246 C C . PHE A 1 164 ? 3.099 0.307 12.605 1.00 84.56 164 PHE A C 1
ATOM 1248 O O . PHE A 1 164 ? 2.993 -0.297 13.664 1.00 84.56 164 PHE A O 1
ATOM 1255 N N . GLN A 1 165 ? 4.225 0.240 11.882 1.00 82.44 165 GLN A N 1
ATOM 1256 C CA . GLN A 1 165 ? 5.386 -0.559 12.314 1.00 82.44 165 GLN A CA 1
ATOM 1257 C C . GLN A 1 165 ? 5.995 -0.066 13.637 1.00 82.44 165 GLN A C 1
ATOM 1259 O O . GLN A 1 165 ? 6.470 -0.866 14.437 1.00 82.44 165 GLN A O 1
ATOM 1264 N N . LYS A 1 166 ? 5.996 1.253 13.876 1.00 87.44 166 LYS A N 1
ATOM 1265 C CA . LYS A 1 166 ? 6.506 1.847 15.125 1.00 87.44 166 LYS A CA 1
ATOM 1266 C C . LYS A 1 166 ? 5.528 1.714 16.290 1.00 87.44 166 LYS A C 1
ATOM 1268 O O . LYS A 1 166 ? 5.962 1.696 17.436 1.00 87.44 166 LYS A O 1
ATOM 1273 N N . ASN A 1 167 ? 4.232 1.679 15.999 1.00 86.62 167 ASN A N 1
ATOM 1274 C CA . ASN A 1 167 ? 3.169 1.537 16.978 1.00 86.62 167 ASN A CA 1
ATOM 1275 C C . ASN A 1 167 ? 2.057 0.641 16.405 1.00 86.62 167 ASN A C 1
ATOM 1277 O O . ASN A 1 167 ? 1.153 1.147 15.742 1.00 86.62 167 ASN A O 1
ATOM 1281 N N . PRO A 1 168 ? 2.064 -0.669 16.689 1.00 83.62 168 PRO A N 1
ATOM 1282 C CA . PRO A 1 168 ? 0.981 -1.567 16.284 1.00 83.62 168 PRO A CA 1
ATOM 1283 C C . PRO A 1 168 ? -0.380 -1.200 16.902 1.00 83.62 168 PRO A C 1
ATOM 1285 O O . PRO A 1 168 ? -1.421 -1.621 16.409 1.00 83.62 168 PRO A O 1
ATOM 1288 N N . GLY A 1 169 ? -0.385 -0.389 17.969 1.00 85.31 169 GLY A N 1
ATOM 1289 C CA . GLY A 1 169 ? -1.587 0.152 18.597 1.00 85.31 169 GLY A CA 1
ATOM 1290 C C . GLY A 1 169 ? -2.132 1.429 17.948 1.00 85.31 169 GLY A C 1
ATOM 1291 O O . GLY A 1 169 ? -3.038 2.048 18.501 1.00 85.31 169 GLY A O 1
ATOM 1292 N N . LEU A 1 170 ? -1.598 1.841 16.793 1.00 88.31 170 LEU A N 1
ATOM 1293 C CA . LEU A 1 170 ? -1.969 3.091 16.122 1.00 88.31 170 LEU A CA 1
ATOM 1294 C C . LEU A 1 170 ? -3.467 3.173 15.789 1.00 88.31 170 LEU A C 1
ATOM 1296 O O . LEU A 1 170 ? -4.053 4.243 15.888 1.00 88.31 170 LEU A O 1
ATOM 1300 N N . VAL A 1 171 ? -4.097 2.042 15.456 1.00 86.88 171 VAL A N 1
ATOM 1301 C CA . VAL A 1 171 ? -5.541 1.977 15.165 1.00 86.88 171 VAL A CA 1
ATOM 1302 C C . VAL A 1 171 ? -6.376 2.336 16.399 1.00 86.88 171 VAL A C 1
ATOM 1304 O O . VAL A 1 171 ? -7.358 3.061 16.276 1.00 86.88 171 VAL A O 1
ATOM 1307 N N . TYR A 1 172 ? -5.963 1.899 17.594 1.00 86.44 172 TYR A N 1
ATOM 1308 C CA . TYR A 1 172 ? -6.637 2.261 18.847 1.00 86.44 172 TYR A CA 1
ATOM 1309 C C . TYR A 1 172 ? -6.444 3.735 19.171 1.00 86.44 172 TYR A C 1
ATOM 1311 O O . TYR A 1 172 ? -7.396 4.423 19.512 1.00 86.44 172 TYR A O 1
ATOM 1319 N N . GLN A 1 173 ? -5.220 4.234 18.991 1.00 89.06 173 GLN A N 1
ATOM 1320 C CA . GLN A 1 173 ? -4.921 5.643 19.206 1.00 89.06 173 GLN A CA 1
ATOM 1321 C C . GLN A 1 173 ? -5.783 6.545 18.309 1.00 89.06 173 GLN A C 1
ATOM 1323 O O . GLN A 1 173 ? -6.300 7.550 18.781 1.00 89.06 173 GLN A O 1
ATOM 1328 N N . PHE A 1 174 ? -5.963 6.179 17.035 1.00 92.81 174 PHE A N 1
ATOM 1329 C CA . PHE A 1 174 ? -6.825 6.928 16.117 1.00 92.81 174 PHE A CA 1
ATOM 1330 C C . PHE A 1 174 ? -8.292 6.849 16.531 1.00 92.81 174 PHE A C 1
ATOM 1332 O O . PHE A 1 174 ? -8.993 7.851 16.470 1.00 92.81 174 PHE A O 1
ATOM 1339 N N . ALA A 1 175 ? -8.754 5.676 16.964 1.00 88.62 175 ALA A 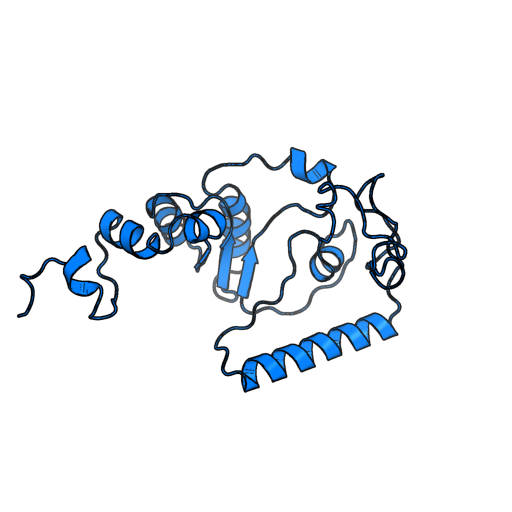N 1
ATOM 1340 C CA . ALA A 1 175 ? -10.116 5.494 17.447 1.00 88.62 175 ALA A CA 1
ATOM 1341 C C . ALA A 1 175 ? -10.407 6.371 18.677 1.00 88.62 175 ALA A C 1
ATOM 1343 O O . ALA A 1 175 ? -11.431 7.049 18.704 1.00 88.62 175 ALA A O 1
ATOM 1344 N N . ASP A 1 176 ? -9.485 6.422 19.643 1.00 88.06 176 ASP A N 1
ATOM 1345 C CA . ASP A 1 176 ? -9.599 7.280 20.827 1.00 88.06 176 ASP A CA 1
ATOM 1346 C C . ASP A 1 176 ? -9.587 8.771 20.451 1.00 88.06 176 ASP A C 1
ATOM 1348 O O . ASP A 1 176 ? -10.422 9.536 20.929 1.00 88.06 176 ASP A O 1
ATOM 1352 N N . GLU A 1 177 ? -8.675 9.181 19.563 1.00 92.44 177 GLU A N 1
ATOM 1353 C CA . GLU A 1 177 ? -8.549 10.563 19.080 1.00 92.44 177 GLU A CA 1
ATOM 1354 C C . GLU A 1 177 ? -9.800 11.038 18.329 1.00 92.44 177 GLU A C 1
ATOM 1356 O O . GLU A 1 177 ? -10.268 12.154 18.545 1.00 92.44 177 GLU A O 1
ATOM 1361 N N . LEU A 1 178 ? -10.367 10.179 17.480 1.00 91.69 178 LEU A N 1
ATOM 1362 C CA . LEU A 1 178 ? -11.557 10.478 16.680 1.00 91.69 178 LEU A CA 1
ATOM 1363 C C . LEU A 1 178 ? -12.871 10.202 17.434 1.00 91.69 178 LEU A C 1
ATOM 1365 O O . LEU A 1 178 ? -13.951 10.448 16.900 1.00 91.69 178 LEU A O 1
ATOM 1369 N N . GLY A 1 179 ? -12.808 9.670 18.659 1.00 89.25 179 GLY A N 1
ATOM 1370 C CA . GLY A 1 179 ? -13.986 9.304 19.450 1.00 89.25 179 GLY A CA 1
ATOM 1371 C C . GLY A 1 179 ? -14.809 8.150 18.858 1.00 89.25 179 GLY A C 1
ATOM 1372 O O . GLY A 1 179 ? -16.003 8.030 19.143 1.00 89.25 179 GLY A O 1
ATOM 1373 N N . VAL A 1 180 ? -14.197 7.296 18.034 1.00 88.19 180 VAL A N 1
ATOM 1374 C CA . VAL A 1 180 ? -14.862 6.184 17.344 1.00 88.19 180 VAL A CA 1
ATOM 1375 C C . VAL A 1 180 ? -14.720 4.903 18.157 1.00 88.19 180 VAL A C 1
ATOM 1377 O O . VAL A 1 180 ? -13.628 4.501 18.547 1.00 88.19 180 VAL A O 1
ATOM 1380 N N . LYS A 1 181 ? -15.830 4.191 18.377 1.00 83.62 181 LYS A N 1
ATOM 1381 C CA . LYS A 1 181 ? -15.773 2.844 18.957 1.00 83.62 181 LYS A CA 1
ATOM 1382 C C . LYS A 1 181 ? -15.438 1.827 17.875 1.00 83.62 181 LYS A C 1
ATOM 1384 O O . LYS A 1 181 ? -16.221 1.627 16.952 1.00 83.62 181 LYS A O 1
ATOM 1389 N N . ILE A 1 182 ? -14.317 1.137 18.042 1.00 83.81 182 ILE A N 1
ATOM 1390 C CA . ILE A 1 182 ? -13.915 0.023 17.181 1.00 83.81 182 ILE A CA 1
ATOM 1391 C C . ILE A 1 182 ? -14.130 -1.318 17.876 1.00 83.81 182 ILE A C 1
ATOM 1393 O O . ILE A 1 182 ? -14.108 -1.418 19.108 1.00 83.81 182 ILE A O 1
ATOM 1397 N N . ASN A 1 183 ? -14.339 -2.362 17.076 1.00 78.44 183 ASN A N 1
ATOM 1398 C CA . ASN A 1 183 ? -14.420 -3.713 17.604 1.00 78.44 183 ASN A CA 1
ATOM 1399 C C . ASN A 1 183 ? -13.030 -4.150 18.077 1.00 78.44 183 ASN A C 1
ATOM 1401 O O . ASN A 1 183 ? -12.047 -4.026 17.346 1.00 78.44 183 ASN A O 1
ATOM 1405 N N . MET A 1 184 ? -12.944 -4.644 19.307 1.00 72.75 184 MET A N 1
ATOM 1406 C CA . MET A 1 184 ? -11.681 -5.027 19.925 1.00 72.75 184 MET A CA 1
ATOM 1407 C C . MET A 1 184 ? -11.738 -6.462 20.408 1.00 72.75 184 MET A C 1
ATOM 1409 O O . MET A 1 184 ? -12.756 -6.919 20.928 1.00 72.75 184 MET A O 1
ATOM 1413 N N . SER A 1 185 ? -10.600 -7.154 20.328 1.00 74.62 185 SER A N 1
ATOM 1414 C CA . SER A 1 185 ? -10.458 -8.430 21.021 1.00 74.62 185 SER A CA 1
ATOM 1415 C C . SER A 1 185 ? -10.729 -8.232 22.516 1.00 74.62 185 SER A C 1
ATOM 1417 O O . SER A 1 185 ? -10.244 -7.275 23.134 1.00 74.62 185 SER A O 1
ATOM 1419 N N . THR A 1 186 ? -11.501 -9.142 23.106 1.00 77.56 186 THR A N 1
ATOM 1420 C CA . THR A 1 186 ? -11.935 -9.054 24.509 1.00 77.56 186 THR A CA 1
ATOM 1421 C C . THR A 1 186 ? -10.782 -8.889 25.506 1.00 77.56 186 THR A C 1
ATOM 1423 O O . THR A 1 186 ? -10.958 -8.262 26.550 1.00 77.56 186 THR A O 1
ATOM 1426 N N . GLN A 1 187 ? -9.595 -9.397 25.164 1.00 80.38 187 GLN A N 1
ATOM 1427 C CA . GLN A 1 187 ? -8.373 -9.347 25.963 1.00 80.38 187 GLN A CA 1
ATOM 1428 C C . GLN A 1 187 ? -7.868 -7.912 26.166 1.00 80.38 187 GLN A C 1
ATOM 1430 O O . GLN A 1 187 ? -7.465 -7.554 27.271 1.00 80.38 187 GLN A O 1
ATOM 1435 N N . TYR A 1 188 ? -7.933 -7.077 25.125 1.00 78.62 188 TYR A N 1
ATOM 1436 C CA . TYR A 1 188 ? -7.485 -5.681 25.179 1.00 78.62 188 TYR A CA 1
ATOM 1437 C C . TYR A 1 188 ? -8.597 -4.709 25.582 1.00 78.62 188 TYR A C 1
ATOM 1439 O O . TYR A 1 188 ? -8.303 -3.587 25.987 1.00 78.62 188 TYR A O 1
ATOM 1447 N N . GLY A 1 189 ? -9.861 -5.150 25.567 1.00 72.12 189 GLY A N 1
ATOM 1448 C CA . GLY A 1 189 ? -11.029 -4.325 25.893 1.00 72.12 189 GLY A CA 1
ATOM 1449 C C . GLY A 1 189 ? -10.873 -3.498 27.173 1.00 72.12 189 GLY A C 1
ATOM 1450 O O . GLY A 1 189 ? -11.154 -2.304 27.178 1.00 72.12 189 GLY A O 1
ATOM 1451 N N . ARG A 1 190 ? -10.338 -4.092 28.250 1.00 72.69 190 ARG A N 1
ATOM 1452 C CA . ARG A 1 190 ? -10.149 -3.389 29.534 1.00 72.69 190 ARG A CA 1
ATOM 1453 C C . ARG A 1 190 ? -9.114 -2.267 29.492 1.00 72.69 190 ARG A C 1
ATOM 1455 O O . ARG A 1 190 ? -9.280 -1.305 30.236 1.00 72.69 190 ARG A O 1
ATOM 1462 N N . ALA A 1 191 ? -8.062 -2.404 28.686 1.00 73.19 191 ALA A N 1
ATOM 1463 C CA . ALA A 1 191 ? -6.972 -1.433 28.631 1.00 73.19 191 ALA A CA 1
ATOM 1464 C C . ALA A 1 191 ? -7.408 -0.113 27.979 1.00 73.19 191 ALA A C 1
ATOM 1466 O O . ALA A 1 191 ? -6.939 0.941 28.388 1.00 73.19 191 ALA A O 1
ATOM 1467 N N . PHE A 1 192 ? -8.342 -0.175 27.026 1.00 69.62 192 PHE A N 1
ATOM 1468 C CA . PHE A 1 192 ? -8.798 0.996 26.271 1.00 69.62 192 PHE A CA 1
ATOM 1469 C C . PHE A 1 192 ? -10.199 1.480 26.684 1.00 69.62 192 PHE A C 1
ATOM 1471 O O . PHE A 1 192 ? -10.451 2.676 26.706 1.00 69.62 192 PHE A O 1
ATOM 1478 N N . GLN A 1 193 ? -11.121 0.588 27.077 1.00 66.25 193 GLN A N 1
ATOM 1479 C CA . GLN A 1 193 ? -12.502 0.970 27.443 1.00 66.25 193 GLN A CA 1
ATOM 1480 C C . GLN A 1 193 ? -12.723 1.114 28.957 1.00 66.25 193 GLN A C 1
ATOM 1482 O O . GLN A 1 193 ? -13.792 1.547 29.395 1.00 66.25 193 GLN A O 1
ATOM 1487 N N . GLY A 1 194 ? -11.733 0.732 29.771 1.00 62.31 194 GLY A N 1
ATOM 1488 C CA . GLY A 1 194 ? -11.856 0.670 31.224 1.00 62.31 194 GLY A CA 1
ATOM 1489 C C . GLY A 1 194 ? -12.775 -0.464 31.704 1.00 62.31 194 GLY A C 1
ATOM 1490 O O . GLY A 1 194 ? -13.686 -0.929 31.024 1.00 62.31 194 GLY A O 1
ATOM 1491 N N . GLY A 1 195 ? -12.551 -0.949 32.926 1.00 54.41 195 GLY A N 1
ATOM 1492 C CA . GLY A 1 195 ? -13.243 -2.129 33.466 1.00 54.41 195 GLY A CA 1
ATOM 1493 C C . GLY A 1 195 ? -14.733 -1.965 33.815 1.00 54.41 195 GLY A C 1
ATOM 1494 O O . GLY A 1 195 ? -15.266 -2.849 34.482 1.00 54.41 195 GLY A O 1
ATOM 1495 N N . ARG A 1 196 ? -15.402 -0.862 33.441 1.00 51.16 196 ARG A N 1
ATOM 1496 C CA . ARG A 1 196 ? -16.725 -0.485 33.988 1.00 51.16 196 ARG A CA 1
ATOM 1497 C C . ARG A 1 196 ? -17.913 -0.476 33.020 1.00 51.16 196 ARG A C 1
ATOM 1499 O O . ARG A 1 196 ? -19.029 -0.338 33.503 1.00 51.16 196 ARG A O 1
ATOM 1506 N N . ASN A 1 197 ? -17.736 -0.722 31.722 1.00 46.22 197 ASN A N 1
ATOM 1507 C CA . ASN A 1 197 ? -18.858 -0.781 30.769 1.00 46.22 197 ASN A CA 1
ATOM 1508 C C . ASN A 1 197 ? -19.183 -2.217 30.326 1.00 46.22 197 ASN A C 1
ATOM 1510 O O . ASN A 1 197 ? -19.057 -2.573 29.160 1.00 46.22 197 ASN A O 1
ATOM 1514 N N . ARG A 1 198 ? -19.619 -3.048 31.281 1.00 43.06 198 ARG A N 1
ATOM 1515 C CA . ARG A 1 198 ? -20.436 -4.239 31.000 1.00 43.06 198 ARG A CA 1
ATOM 1516 C C . ARG A 1 198 ? -21.863 -3.957 31.471 1.00 43.06 198 ARG A C 1
ATOM 1518 O O . ARG A 1 198 ? -22.198 -4.264 32.614 1.00 43.06 198 ARG A O 1
ATOM 1525 N N . ARG A 1 199 ? -22.663 -3.332 30.614 1.00 38.78 199 ARG A N 1
ATOM 1526 C CA . ARG A 1 199 ? -24.124 -3.425 30.618 1.00 38.78 199 ARG A CA 1
ATOM 1527 C C . ARG A 1 199 ? -24.583 -3.519 29.178 1.00 38.78 199 ARG A C 1
ATOM 1529 O O . ARG A 1 199 ? -24.004 -2.770 28.361 1.00 38.78 199 ARG A O 1
#

Organism: Emericella nidulans (strain FGSC A4 / ATCC 38163 / CBS 112.46 / NRRL 194 / M139) (NCBI:txid227321)